Protein AF-A0A9E4BQ63-F1 (afdb_monomer_lite)

Sequence (216 aa):
MSDARIDQSEHLSIEQAAILLRVTTKTVRNYIDREYLKARKWNGAWRIPKGNILEIYRKKYGKTLEPERLEGLRNESLVQLDRDDYDLLQRRVGKLDAVERTLAERTAEVKAMNERQAQLEASSASGWTEARKYKDDVEDMRESLRTAEKAREEAALLAHWLRKELNRLGEELHSLKEKNKVLENSCEVFKEDLAGKNREIGRLKTELSTLQNKCD

pLDDT: mean 80.28, std 14.58, range [33.69, 97.62]

Radius of gyration: 68.05 Å; chains: 1; bounding box: 132×50×179 Å

Secondary structure (DSSP, 8-state):
-------GGGEE-HHHHHHHHTS-HHHHHHHHHTTSS--EEETTEEEEEHHHHHHHHHHHHSSPPPTHHHHGGGS-------HHHHHHHHHHHHHHHHHHHHHHHHHHHHHHHHHHHHHHHHHHHHHHHHHHHHHHHHHHHHHHHHHHHHHHHHHHHHHHHHHHHHHHHHHHHHHHHHHHHHHHHHHHHHHHHHHHHHHHHHHHHHHHHHHHHHH-

Structure (mmCIF, N/CA/C/O backbone):
data_AF-A0A9E4BQ63-F1
#
_entry.id   AF-A0A9E4BQ63-F1
#
loop_
_atom_site.group_PDB
_atom_site.id
_atom_site.type_symbol
_atom_site.label_atom_id
_atom_site.label_alt_id
_atom_site.label_comp_id
_atom_site.label_asym_id
_atom_site.label_entity_id
_atom_site.label_seq_id
_atom_site.pdbx_PDB_ins_code
_atom_site.Cartn_x
_atom_site.Cartn_y
_atom_site.Cartn_z
_atom_site.occupancy
_atom_site.B_iso_or_equiv
_atom_site.auth_seq_id
_atom_site.auth_comp_id
_atom_site.auth_asym_id
_atom_site.auth_atom_id
_atom_site.pdbx_PDB_model_num
ATOM 1 N N . MET A 1 1 ? 73.657 33.760 -78.063 1.00 33.69 1 MET A N 1
ATOM 2 C CA . MET A 1 1 ? 73.151 34.860 -77.217 1.00 33.69 1 MET A CA 1
ATOM 3 C C . MET A 1 1 ? 71.785 34.449 -76.692 1.00 33.69 1 MET A C 1
ATOM 5 O O . MET A 1 1 ? 70.911 34.162 -77.495 1.00 33.69 1 MET A O 1
ATOM 9 N N . SER A 1 2 ? 71.678 34.365 -75.363 1.00 38.28 2 SER A N 1
ATOM 10 C CA . SER A 1 2 ? 70.450 34.267 -74.555 1.00 38.28 2 SER A CA 1
ATOM 11 C C . SER A 1 2 ? 69.563 33.031 -74.744 1.00 38.28 2 SER A C 1
ATOM 13 O O . SER A 1 2 ? 68.466 33.112 -75.293 1.00 38.28 2 SER A O 1
ATOM 15 N N . ASP A 1 3 ? 70.011 31.901 -74.196 1.00 40.50 3 ASP A N 1
ATOM 16 C CA . ASP A 1 3 ? 69.155 30.749 -73.907 1.00 40.50 3 ASP A CA 1
ATOM 17 C C . ASP A 1 3 ? 68.238 31.120 -72.727 1.00 40.50 3 ASP A C 1
ATOM 19 O O . ASP A 1 3 ? 68.591 30.999 -71.551 1.00 40.50 3 ASP A O 1
ATOM 23 N N . ALA A 1 4 ? 67.085 31.712 -73.040 1.00 46.41 4 ALA A N 1
ATOM 24 C CA . ALA A 1 4 ? 66.073 32.022 -72.045 1.00 46.41 4 ALA A CA 1
ATOM 25 C C . ALA A 1 4 ? 65.486 30.696 -71.553 1.00 46.41 4 ALA A C 1
ATOM 27 O O . ALA A 1 4 ? 64.668 30.085 -72.243 1.00 46.41 4 ALA A O 1
ATOM 28 N N . ARG A 1 5 ? 65.909 30.242 -70.366 1.00 45.41 5 ARG A N 1
ATOM 29 C CA . ARG A 1 5 ? 65.185 29.226 -69.593 1.00 45.41 5 ARG A CA 1
ATOM 30 C C . ARG A 1 5 ? 63.755 29.733 -69.413 1.00 45.41 5 ARG A C 1
ATOM 32 O O . ARG A 1 5 ? 63.501 30.584 -68.569 1.00 45.41 5 ARG A O 1
ATOM 39 N N . ILE A 1 6 ? 62.846 29.259 -70.260 1.00 50.81 6 ILE A N 1
ATOM 40 C CA . ILE A 1 6 ? 61.422 29.542 -70.129 1.00 50.81 6 ILE A CA 1
ATOM 41 C C . ILE A 1 6 ? 60.967 28.770 -68.903 1.00 50.81 6 ILE A C 1
ATOM 43 O O . ILE A 1 6 ? 60.963 27.537 -68.913 1.00 50.81 6 ILE A O 1
ATOM 47 N N . ASP A 1 7 ? 60.627 29.502 -67.850 1.00 52.06 7 ASP A N 1
ATOM 48 C CA . ASP A 1 7 ? 60.060 28.909 -66.657 1.00 52.06 7 ASP A CA 1
ATOM 49 C C . ASP A 1 7 ? 58.762 28.187 -67.054 1.00 52.06 7 ASP A C 1
ATOM 51 O O . ASP A 1 7 ? 57.788 28.788 -67.527 1.00 52.06 7 ASP A O 1
ATOM 55 N N . GLN A 1 8 ? 58.770 26.855 -66.941 1.00 53.06 8 GLN A N 1
ATOM 56 C CA . GLN A 1 8 ? 57.617 26.008 -67.264 1.00 53.06 8 GLN A CA 1
ATOM 57 C C . GLN A 1 8 ? 56.408 26.359 -66.381 1.00 53.06 8 GLN A C 1
ATOM 59 O O . GLN A 1 8 ? 55.281 25.981 -66.698 1.00 53.06 8 GLN A O 1
ATOM 64 N N . SER A 1 9 ? 56.628 27.117 -65.302 1.00 55.72 9 SER A N 1
ATOM 65 C CA . SER A 1 9 ? 55.594 27.643 -64.420 1.00 55.72 9 SER A CA 1
ATOM 66 C C . SER A 1 9 ? 54.667 28.684 -65.078 1.00 55.72 9 SER A C 1
ATOM 68 O O . SER A 1 9 ? 53.538 28.863 -64.610 1.00 55.72 9 SER A O 1
ATOM 70 N N . GLU A 1 10 ? 55.083 29.316 -66.184 1.00 69.88 10 GLU A N 1
ATOM 71 C CA . GLU A 1 10 ? 54.384 30.471 -66.769 1.00 69.88 10 GLU A CA 1
ATOM 72 C C . GLU A 1 10 ? 53.577 30.177 -68.046 1.00 69.88 10 GLU A C 1
ATOM 74 O O . GLU A 1 10 ? 52.913 31.075 -68.571 1.00 69.88 10 G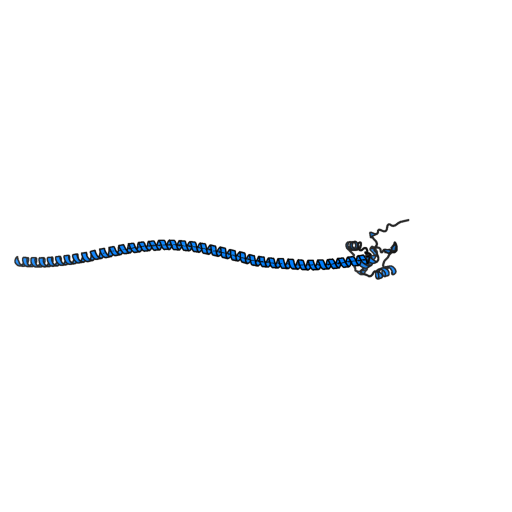LU A O 1
ATOM 79 N N . 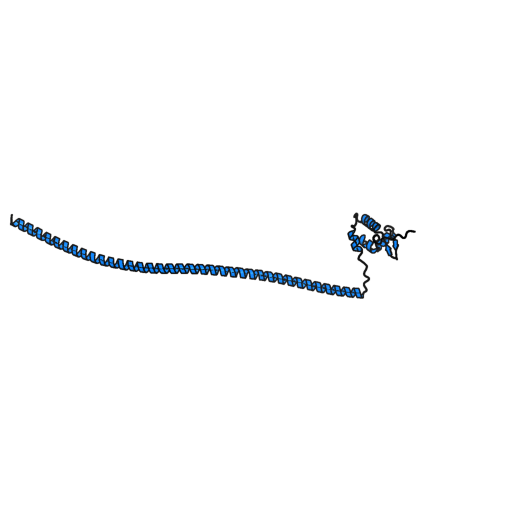HIS A 1 11 ? 53.590 28.944 -68.562 1.00 79.38 11 HIS A N 1
ATOM 80 C CA . HIS A 1 11 ? 52.960 28.600 -69.845 1.00 79.38 11 HIS A CA 1
ATOM 81 C C . HIS A 1 11 ? 51.956 27.446 -69.719 1.00 79.38 11 HIS A C 1
ATOM 83 O O . HIS A 1 11 ? 52.216 26.455 -69.046 1.00 79.38 11 HIS A O 1
ATOM 89 N N . LEU A 1 12 ? 50.822 27.555 -70.416 1.00 80.25 12 LEU A N 1
ATOM 90 C CA . LEU A 1 12 ? 49.724 26.583 -70.408 1.00 80.25 12 LEU A CA 1
ATOM 91 C C . LEU A 1 12 ? 49.527 25.931 -71.784 1.00 80.25 12 LEU A C 1
ATOM 93 O O . LEU A 1 12 ? 49.839 26.521 -72.826 1.00 80.25 12 LEU A O 1
ATOM 97 N N . SER A 1 13 ? 49.002 24.703 -71.791 1.00 85.75 13 SER A N 1
ATOM 98 C CA . SER A 1 13 ? 48.590 24.003 -73.013 1.00 85.75 13 SER A CA 1
ATOM 99 C C . SER A 1 13 ? 47.257 24.542 -73.558 1.00 85.75 13 SER A C 1
ATOM 101 O O . SER A 1 13 ? 46.514 25.241 -72.868 1.00 85.75 13 SER A O 1
ATOM 103 N N . ILE A 1 14 ? 46.924 24.190 -74.807 1.00 81.94 14 ILE A N 1
ATOM 104 C CA . ILE A 1 14 ? 45.618 24.518 -75.412 1.00 81.94 14 ILE A CA 1
ATOM 105 C C . ILE A 1 14 ? 44.458 23.947 -74.585 1.00 81.94 14 ILE A C 1
ATOM 107 O O . ILE A 1 14 ? 43.424 24.596 -74.453 1.00 81.94 14 ILE A O 1
ATOM 111 N N . GLU A 1 15 ? 44.620 22.744 -74.041 1.00 78.31 15 GLU A N 1
ATOM 112 C CA . GLU A 1 15 ? 43.594 22.058 -73.249 1.00 78.31 15 GLU A CA 1
ATOM 113 C C . GLU A 1 15 ? 43.388 22.745 -71.900 1.00 78.31 15 GLU A C 1
ATOM 115 O O . GLU A 1 15 ? 42.260 23.081 -71.546 1.00 78.31 15 GLU A O 1
ATOM 120 N N . GLN A 1 16 ? 44.475 23.086 -71.207 1.00 78.50 16 GLN A N 1
ATOM 121 C CA . GLN A 1 16 ? 44.411 23.841 -69.953 1.00 78.50 16 GLN A CA 1
ATOM 122 C C . GLN A 1 16 ? 43.782 25.228 -70.159 1.00 78.50 16 GLN A C 1
ATOM 124 O O . GLN A 1 16 ? 42.949 25.671 -69.366 1.00 78.50 16 GLN A O 1
ATOM 129 N N . ALA A 1 17 ? 44.122 25.905 -71.260 1.00 81.62 17 ALA A N 1
ATOM 130 C CA . ALA A 1 17 ? 43.520 27.185 -71.626 1.00 81.62 17 ALA A CA 1
ATOM 131 C C . ALA A 1 17 ? 42.017 27.062 -71.933 1.00 81.62 17 ALA A C 1
ATOM 133 O O . ALA A 1 17 ? 41.236 27.937 -71.555 1.00 81.62 17 ALA A O 1
ATOM 134 N N . ALA A 1 18 ? 41.605 25.978 -72.598 1.00 81.31 18 ALA A N 1
ATOM 135 C CA . ALA A 1 18 ? 40.210 25.700 -72.930 1.00 81.31 18 ALA A CA 1
ATOM 136 C C . ALA A 1 18 ? 39.362 25.530 -71.661 1.00 81.31 18 ALA A C 1
ATOM 138 O O . ALA A 1 18 ? 38.300 26.149 -71.542 1.00 81.31 18 ALA A O 1
ATOM 139 N N . ILE A 1 19 ? 39.884 24.785 -70.682 1.00 77.31 19 ILE A N 1
ATOM 140 C CA . ILE A 1 19 ? 39.238 24.583 -69.382 1.00 77.31 19 ILE A CA 1
ATOM 141 C C . ILE A 1 19 ? 39.092 25.916 -68.636 1.00 77.31 19 ILE A C 1
ATOM 143 O O . ILE A 1 19 ? 37.987 26.270 -68.219 1.00 77.31 19 ILE A O 1
ATOM 147 N N . LEU A 1 20 ? 40.168 26.706 -68.536 1.00 78.12 20 LEU A N 1
ATOM 148 C CA . LEU A 1 20 ? 40.145 27.993 -67.828 1.00 78.12 20 LEU A CA 1
ATOM 149 C C . LEU A 1 20 ? 39.177 29.000 -68.454 1.00 78.12 20 LEU A C 1
ATOM 151 O O . LEU A 1 20 ? 38.429 29.673 -67.749 1.00 78.12 20 LEU A O 1
ATOM 155 N N . LEU A 1 21 ? 39.157 29.102 -69.783 1.00 78.44 21 LEU A N 1
ATOM 156 C CA . LEU A 1 21 ? 38.286 30.040 -70.496 1.00 78.44 21 LEU A CA 1
ATOM 157 C C . LEU A 1 21 ? 36.842 29.527 -70.648 1.00 78.44 21 LEU A C 1
ATOM 159 O O . LEU A 1 21 ? 35.975 30.297 -71.092 1.00 78.44 21 LEU A O 1
ATOM 163 N N . ARG A 1 22 ? 36.580 28.268 -70.261 1.00 77.31 22 ARG A N 1
ATOM 164 C CA . ARG A 1 22 ? 35.329 27.521 -70.481 1.00 77.31 22 ARG A CA 1
ATOM 165 C C . ARG A 1 22 ? 34.904 27.538 -71.949 1.00 77.31 22 ARG A C 1
ATOM 167 O O . ARG A 1 22 ? 33.784 27.911 -72.292 1.00 77.31 22 ARG A O 1
ATOM 174 N N . VAL A 1 23 ? 35.841 27.203 -72.827 1.00 80.25 23 VAL A N 1
ATOM 175 C CA . VAL A 1 23 ? 35.628 27.112 -74.278 1.00 80.25 23 VAL A CA 1
ATOM 176 C C . VAL A 1 23 ? 36.212 25.808 -74.805 1.00 80.25 23 VAL A C 1
ATOM 178 O O . VAL A 1 23 ? 36.935 25.112 -74.105 1.00 80.25 23 VAL A O 1
ATOM 181 N N . THR A 1 24 ? 35.921 25.466 -76.057 1.00 83.69 24 THR A N 1
ATOM 182 C CA . THR A 1 24 ? 36.497 24.264 -76.675 1.00 83.69 24 THR A CA 1
ATOM 183 C C . THR A 1 24 ? 37.957 24.488 -77.087 1.00 83.69 24 THR A C 1
ATOM 185 O O . THR A 1 24 ? 38.364 25.611 -77.392 1.00 83.69 24 THR A O 1
ATOM 188 N N . THR A 1 25 ? 38.745 23.416 -77.195 1.00 83.50 25 THR A N 1
ATOM 189 C CA . THR A 1 25 ? 40.124 23.472 -77.726 1.00 83.50 25 THR A CA 1
ATOM 190 C C . THR A 1 25 ? 40.179 24.030 -79.152 1.00 83.50 25 THR A C 1
ATOM 192 O O . THR A 1 25 ? 41.125 24.731 -79.509 1.00 83.50 25 THR A O 1
ATOM 195 N N . LYS A 1 26 ? 39.132 23.796 -79.959 1.00 87.31 26 LYS A N 1
ATOM 196 C CA . LYS A 1 26 ? 38.955 24.409 -81.286 1.00 87.31 26 LYS A CA 1
ATOM 197 C C . LYS A 1 26 ? 38.838 25.931 -81.192 1.00 87.31 26 LYS A C 1
ATOM 199 O O . LYS A 1 26 ? 39.453 26.638 -81.984 1.00 87.31 26 LYS A O 1
ATOM 204 N N . THR A 1 27 ? 38.091 26.438 -80.214 1.00 85.38 27 THR A N 1
ATOM 205 C CA . THR A 1 27 ? 37.969 27.879 -79.957 1.00 85.38 27 THR A CA 1
ATOM 206 C C . THR A 1 27 ? 39.307 28.484 -79.538 1.00 85.38 27 THR A C 1
ATOM 208 O O . THR A 1 27 ? 39.667 29.541 -80.040 1.00 85.38 27 THR A O 1
ATOM 211 N N . VAL A 1 28 ? 40.076 27.797 -78.687 1.00 85.31 28 VAL A N 1
ATOM 212 C CA . VAL A 1 28 ? 41.418 28.256 -78.288 1.00 85.31 28 VAL A CA 1
ATOM 213 C C . VAL A 1 28 ? 42.371 28.305 -79.483 1.00 85.31 28 VAL A C 1
ATOM 215 O O . VAL A 1 28 ? 43.074 29.296 -79.642 1.00 85.31 28 VAL A O 1
ATOM 218 N N . ARG A 1 29 ? 42.368 27.290 -80.360 1.00 86.94 29 ARG A N 1
ATOM 219 C CA . ARG A 1 29 ? 43.157 27.320 -81.608 1.00 86.94 29 ARG A CA 1
ATOM 220 C C . ARG A 1 29 ? 42.764 28.498 -82.496 1.00 86.94 29 ARG A C 1
ATOM 222 O O . ARG A 1 29 ? 43.631 29.251 -82.901 1.00 86.94 29 ARG A O 1
ATOM 229 N N . ASN A 1 30 ? 41.466 28.738 -82.668 1.00 88.62 30 ASN A N 1
ATOM 230 C CA . ASN A 1 30 ? 40.970 29.890 -83.422 1.00 88.62 30 ASN A CA 1
ATOM 231 C C . ASN A 1 30 ? 41.394 31.236 -82.791 1.00 88.62 30 ASN A C 1
ATOM 233 O O . ASN A 1 30 ? 41.634 32.201 -83.504 1.00 88.62 30 ASN A O 1
ATOM 237 N N . TYR A 1 31 ? 41.515 31.325 -81.462 1.00 89.56 31 TYR A N 1
ATOM 238 C CA . TYR A 1 31 ? 42.068 32.518 -80.806 1.00 89.56 31 TYR A CA 1
ATOM 239 C C . TYR A 1 31 ? 43.563 32.703 -81.061 1.00 89.56 31 TYR A C 1
ATOM 241 O O . TYR A 1 31 ? 44.010 33.843 -81.125 1.00 89.56 31 TYR A O 1
ATOM 249 N N . ILE A 1 32 ? 44.323 31.619 -81.221 1.00 87.12 32 ILE A N 1
ATOM 250 C CA . ILE A 1 32 ? 45.730 31.686 -81.632 1.00 87.12 32 ILE A CA 1
ATOM 251 C C . ILE A 1 32 ? 45.822 32.117 -83.100 1.00 87.12 32 ILE A C 1
ATOM 253 O O . ILE A 1 32 ? 46.548 33.055 -83.409 1.00 87.12 32 ILE A O 1
ATOM 257 N N . ASP A 1 33 ? 45.035 31.494 -83.981 1.00 86.81 33 ASP A N 1
ATOM 258 C CA . ASP A 1 33 ? 45.041 31.765 -85.426 1.00 86.81 33 ASP A CA 1
ATOM 259 C C . ASP A 1 33 ? 44.609 33.204 -85.754 1.00 86.81 33 ASP A C 1
ATOM 261 O O . ASP A 1 33 ? 45.078 33.793 -86.722 1.00 86.81 33 ASP A O 1
ATOM 265 N N . ARG A 1 34 ? 43.721 33.785 -84.936 1.00 84.62 34 ARG A N 1
ATOM 266 C CA . ARG A 1 34 ? 43.274 35.187 -85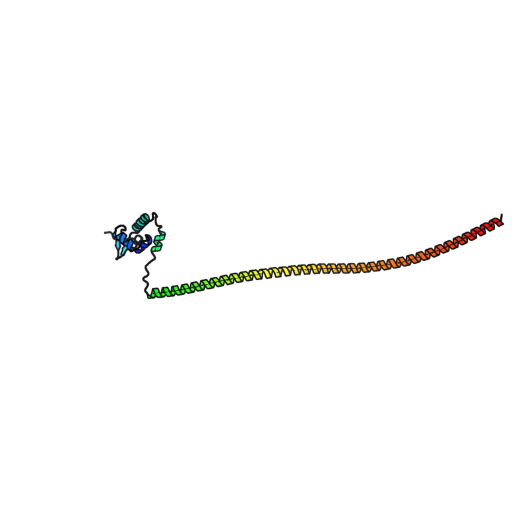.038 1.00 84.62 34 ARG A CA 1
ATOM 267 C C . ARG A 1 34 ? 44.110 36.166 -84.208 1.00 84.62 34 ARG A C 1
ATOM 269 O O . ARG A 1 34 ? 43.681 37.296 -84.003 1.00 84.62 34 ARG A O 1
ATOM 276 N N . GLU A 1 35 ? 45.244 35.719 -83.674 1.00 83.62 35 GLU A N 1
ATOM 277 C CA . GLU A 1 35 ? 46.191 36.511 -82.874 1.00 83.62 35 GLU A CA 1
ATOM 278 C C . GLU A 1 35 ? 45.632 37.123 -81.573 1.00 83.62 35 GLU A C 1
ATOM 280 O O . GLU A 1 35 ? 46.291 37.936 -80.923 1.00 83.62 35 GLU A O 1
ATOM 285 N N . TYR A 1 36 ? 44.452 36.690 -81.116 1.00 82.12 36 TYR A N 1
ATOM 286 C CA . TYR A 1 36 ? 43.923 37.070 -79.802 1.00 82.12 36 TYR A CA 1
ATOM 287 C C . TYR A 1 36 ? 44.728 36.443 -78.659 1.00 82.12 36 TYR A C 1
ATOM 289 O O . TYR A 1 36 ? 44.866 37.054 -77.602 1.00 82.12 36 TYR A O 1
ATOM 297 N N . LEU A 1 37 ? 45.275 35.240 -78.865 1.00 84.56 37 LEU A N 1
ATOM 298 C CA . LEU A 1 37 ? 46.201 34.577 -77.949 1.00 84.56 37 LEU A CA 1
ATOM 299 C C . LEU A 1 37 ? 47.578 34.453 -78.596 1.00 84.56 37 LEU A C 1
ATOM 301 O O . LEU A 1 37 ? 47.756 33.759 -79.593 1.00 84.56 37 LEU A O 1
ATOM 305 N N . LYS A 1 38 ? 48.585 35.055 -77.965 1.00 85.06 38 LYS A N 1
ATOM 306 C CA . LYS A 1 38 ? 49.988 34.855 -78.339 1.00 85.06 38 LYS A CA 1
ATOM 307 C C . LYS A 1 38 ? 50.409 33.480 -77.846 1.00 85.06 38 LYS A C 1
ATOM 309 O O . LYS A 1 38 ? 50.409 33.239 -76.642 1.00 85.06 38 LYS A O 1
ATOM 314 N N . ALA A 1 39 ? 50.774 32.594 -78.761 1.00 85.50 39 ALA A N 1
ATOM 315 C CA . ALA A 1 39 ? 51.250 31.258 -78.441 1.00 85.50 39 ALA A CA 1
ATOM 316 C C . ALA A 1 39 ? 52.560 30.979 -79.175 1.00 85.50 39 ALA A C 1
ATOM 318 O O . ALA A 1 39 ? 52.782 31.461 -80.285 1.00 85.50 39 ALA A O 1
ATOM 319 N N . ARG A 1 40 ? 53.427 30.172 -78.565 1.00 83.94 40 ARG A N 1
ATOM 320 C CA . ARG A 1 40 ? 54.666 29.691 -79.183 1.00 83.94 40 ARG A CA 1
ATOM 321 C C . ARG A 1 40 ? 54.614 28.177 -79.304 1.00 83.94 40 ARG A C 1
ATOM 323 O O . ARG A 1 40 ? 54.123 27.493 -78.407 1.00 83.94 40 ARG A O 1
ATOM 330 N N . LYS A 1 41 ? 55.122 27.642 -80.412 1.00 81.75 41 LYS A N 1
ATOM 331 C CA . LYS A 1 41 ? 55.241 26.195 -80.604 1.00 81.75 41 LYS A CA 1
ATOM 332 C C . LYS A 1 41 ? 56.572 25.719 -80.017 1.00 81.75 41 LYS A C 1
ATOM 334 O O . LYS A 1 41 ? 57.623 26.226 -80.399 1.00 81.75 41 LYS A O 1
ATOM 339 N N . TRP A 1 42 ? 56.523 24.764 -79.092 1.00 74.62 42 TRP A N 1
ATOM 340 C CA . TRP A 1 42 ? 57.696 24.140 -78.476 1.00 74.62 42 TRP A CA 1
ATOM 341 C C . TRP A 1 42 ? 57.491 22.624 -78.428 1.00 74.62 42 TRP A C 1
ATOM 343 O O . TRP A 1 42 ? 56.450 22.155 -77.971 1.00 74.62 42 TRP A O 1
ATOM 353 N N . ASN A 1 43 ? 58.455 21.858 -78.953 1.00 67.69 43 ASN A N 1
ATOM 354 C CA . ASN A 1 43 ? 58.400 20.393 -79.054 1.00 67.69 43 ASN A CA 1
ATOM 355 C C . ASN A 1 43 ? 57.092 19.894 -79.696 1.00 67.69 43 ASN A C 1
ATOM 357 O O . ASN A 1 43 ? 56.427 18.998 -79.188 1.00 67.69 43 ASN A O 1
ATOM 361 N N . GLY A 1 44 ? 56.671 20.539 -80.790 1.00 72.00 44 GLY A N 1
ATOM 362 C CA . GLY A 1 44 ? 55.453 20.180 -81.525 1.00 72.00 44 GLY A CA 1
ATOM 363 C C . GLY A 1 44 ? 54.137 20.647 -80.888 1.00 72.00 44 GLY A C 1
ATOM 364 O O . GLY A 1 44 ? 53.119 20.665 -81.579 1.00 72.00 44 GLY A O 1
ATOM 365 N N . ALA A 1 45 ? 54.148 21.111 -79.637 1.00 75.56 45 ALA A N 1
ATOM 366 C CA . ALA A 1 45 ? 52.955 21.524 -78.908 1.00 75.56 45 ALA A CA 1
ATOM 367 C C . ALA A 1 45 ? 52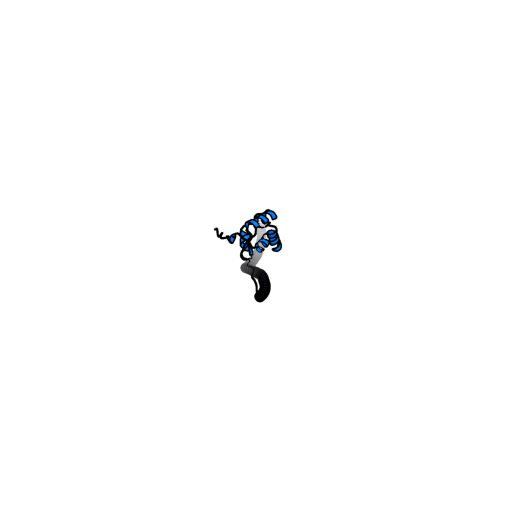.874 23.048 -78.727 1.00 75.56 45 ALA A C 1
ATOM 369 O O . ALA A 1 45 ? 53.881 23.741 -78.574 1.00 75.56 45 ALA A O 1
ATOM 370 N N . TRP A 1 46 ? 51.655 23.585 -78.727 1.00 81.00 46 TRP A N 1
ATOM 371 C CA . TRP A 1 46 ? 51.421 25.000 -78.443 1.00 81.00 46 TRP A CA 1
ATOM 372 C C . TRP A 1 46 ? 51.564 25.284 -76.945 1.00 81.00 46 TRP A C 1
ATOM 374 O O . TRP A 1 46 ? 51.085 24.520 -76.098 1.00 81.00 46 TRP A O 1
ATOM 384 N N . ARG A 1 47 ? 52.234 26.391 -76.629 1.00 84.44 47 ARG A N 1
ATOM 385 C CA . ARG A 1 47 ? 52.420 26.922 -75.279 1.00 84.44 47 ARG A CA 1
ATOM 386 C C . ARG A 1 47 ? 51.966 28.371 -75.259 1.00 84.44 47 ARG A C 1
ATOM 388 O O . ARG A 1 47 ? 52.448 29.189 -76.041 1.00 84.44 47 ARG A O 1
ATOM 395 N N . ILE A 1 48 ? 51.015 28.662 -74.384 1.00 85.75 48 ILE A N 1
ATOM 396 C CA . ILE A 1 48 ? 50.359 29.962 -74.281 1.00 85.75 48 ILE A CA 1
ATOM 397 C C . ILE A 1 48 ? 50.768 30.577 -72.939 1.00 85.75 48 ILE A C 1
ATOM 399 O O . ILE A 1 48 ? 50.559 29.929 -71.911 1.00 85.75 48 ILE A O 1
ATOM 403 N N . PRO A 1 49 ? 51.343 31.791 -72.901 1.00 84.69 49 PRO A N 1
ATOM 404 C CA . PRO A 1 49 ? 51.687 32.446 -71.649 1.00 84.69 49 PRO A CA 1
ATOM 405 C C . PRO A 1 49 ? 50.444 32.643 -70.778 1.00 84.69 49 PRO A C 1
ATOM 407 O O . PRO A 1 49 ? 49.409 33.137 -71.239 1.00 84.69 49 PRO A O 1
ATOM 410 N N . LYS A 1 50 ? 50.558 32.291 -69.500 1.00 78.81 50 LYS A N 1
ATOM 411 C CA . LYS A 1 50 ? 49.476 32.343 -68.511 1.00 78.81 50 LYS A CA 1
ATOM 412 C C . LYS A 1 50 ? 48.883 33.747 -68.381 1.00 78.81 50 LYS A C 1
ATOM 414 O O . LYS A 1 50 ? 47.664 33.885 -68.328 1.00 78.81 50 LYS A O 1
ATOM 419 N N . GLY A 1 51 ? 49.723 34.784 -68.430 1.00 76.38 51 GLY A N 1
ATOM 420 C CA . GLY A 1 51 ? 49.282 36.184 -68.402 1.00 76.38 51 GLY A CA 1
ATOM 421 C C . GLY A 1 51 ? 48.305 36.538 -69.528 1.00 76.38 51 GLY A C 1
ATOM 422 O O . GLY A 1 51 ? 47.337 37.254 -69.295 1.00 76.38 51 GLY A O 1
ATOM 423 N N . ASN A 1 52 ? 48.483 35.955 -70.716 1.00 80.94 52 ASN A N 1
ATOM 424 C CA . ASN A 1 52 ? 47.617 36.218 -71.865 1.00 80.94 52 ASN A CA 1
ATOM 425 C C . ASN A 1 52 ? 46.228 35.573 -71.697 1.00 80.94 52 ASN A C 1
ATOM 427 O O . ASN A 1 52 ? 45.194 36.186 -71.951 1.00 80.94 52 ASN A O 1
ATOM 431 N N . ILE A 1 53 ? 46.188 34.346 -71.169 1.00 79.31 53 ILE A N 1
ATOM 432 C CA . ILE A 1 53 ? 44.928 33.648 -70.871 1.00 79.31 53 ILE A CA 1
ATOM 433 C C . ILE A 1 53 ? 44.152 34.375 -69.767 1.00 79.31 53 ILE A C 1
ATOM 435 O O . ILE A 1 53 ? 42.936 34.539 -69.873 1.00 79.31 53 ILE A O 1
ATOM 439 N N . LEU A 1 54 ? 44.848 34.846 -68.730 1.00 78.81 54 LEU A N 1
ATOM 440 C CA . LEU A 1 54 ? 44.239 35.613 -67.643 1.00 78.81 54 LEU A CA 1
ATOM 441 C C . LEU A 1 54 ? 43.705 36.968 -68.119 1.00 78.81 54 LEU A C 1
ATOM 443 O O . LEU A 1 54 ? 42.644 37.391 -67.663 1.00 78.81 54 LEU A O 1
ATOM 447 N N . GLU A 1 55 ? 44.379 37.623 -69.066 1.00 79.44 55 GLU A N 1
ATOM 448 C CA . GLU A 1 55 ? 43.903 38.876 -69.658 1.00 79.44 55 GLU A CA 1
ATOM 449 C C . GLU A 1 55 ? 42.586 38.679 -70.423 1.00 79.44 55 GLU A C 1
ATOM 451 O O . GLU A 1 55 ? 41.632 39.437 -70.221 1.00 79.44 55 GLU A O 1
ATOM 456 N N . ILE A 1 56 ? 42.486 37.624 -71.242 1.00 80.75 56 ILE A N 1
ATOM 457 C CA . ILE A 1 56 ? 41.233 37.279 -71.932 1.00 80.75 56 ILE A CA 1
ATOM 458 C C . ILE A 1 56 ? 40.144 36.903 -70.929 1.00 80.75 56 ILE A C 1
ATOM 460 O O . ILE A 1 56 ? 39.004 37.347 -71.070 1.00 80.75 56 ILE A O 1
ATOM 464 N N . TYR A 1 57 ? 40.474 36.120 -69.902 1.00 77.44 57 TYR A N 1
ATOM 465 C CA . TYR A 1 57 ? 39.513 35.755 -68.866 1.00 77.44 57 TYR A CA 1
ATOM 466 C C . TYR A 1 57 ? 38.964 36.995 -68.148 1.00 77.44 57 TYR A C 1
ATOM 468 O O . TYR A 1 57 ? 37.749 37.131 -67.992 1.00 77.44 57 TYR A O 1
ATOM 476 N N . ARG A 1 58 ? 39.838 37.943 -67.784 1.00 78.50 58 ARG A N 1
ATOM 477 C CA . ARG A 1 58 ? 39.450 39.213 -67.160 1.00 78.50 58 ARG A CA 1
ATOM 478 C C . ARG A 1 58 ? 38.558 40.041 -68.081 1.00 78.50 58 ARG A C 1
ATOM 480 O O . ARG A 1 58 ? 37.531 40.532 -67.627 1.00 78.50 58 ARG A O 1
ATOM 487 N N . LYS A 1 59 ? 38.906 40.165 -69.366 1.00 78.00 59 LYS A N 1
ATOM 488 C CA . LYS A 1 59 ? 38.086 40.878 -70.363 1.00 78.00 59 LYS A CA 1
ATOM 489 C C . LYS A 1 59 ? 36.712 40.229 -70.558 1.00 78.00 59 LYS A C 1
ATOM 491 O O . LYS A 1 59 ? 35.729 40.940 -70.727 1.00 78.00 59 LYS A O 1
ATOM 496 N N . LYS A 1 60 ? 36.633 38.896 -70.511 1.00 74.31 60 LYS A N 1
ATOM 497 C CA . LYS A 1 60 ? 35.394 38.139 -70.747 1.00 74.31 60 LYS A CA 1
ATOM 498 C C . LYS A 1 60 ? 34.464 38.092 -69.533 1.00 74.31 60 LYS A C 1
ATOM 500 O O . LYS A 1 60 ? 33.252 38.130 -69.706 1.00 74.31 60 LYS A O 1
ATOM 505 N N . TYR A 1 61 ? 35.011 37.982 -68.323 1.00 72.12 61 TYR A N 1
ATOM 506 C CA . TYR A 1 61 ? 34.223 37.730 -67.109 1.00 72.12 61 TYR A CA 1
ATOM 507 C C . TYR A 1 61 ? 34.313 38.843 -66.055 1.00 72.12 61 TYR A C 1
ATOM 509 O O . TYR A 1 61 ? 33.669 38.737 -65.014 1.00 72.12 61 TYR A O 1
ATOM 517 N N . GLY A 1 62 ? 35.111 39.892 -66.287 1.00 67.62 62 GLY A N 1
ATOM 518 C CA . GLY A 1 62 ? 35.241 41.051 -65.394 1.00 67.62 62 GLY A CA 1
ATOM 519 C C . GLY A 1 62 ? 35.887 40.755 -64.035 1.00 67.62 62 GLY A C 1
ATOM 520 O O . GLY A 1 62 ? 35.842 41.600 -63.147 1.00 67.62 62 GLY A O 1
ATOM 521 N N . LYS A 1 63 ? 36.469 39.564 -63.847 1.00 71.00 63 LYS A N 1
ATOM 522 C CA . LYS A 1 63 ? 37.006 39.077 -62.566 1.00 71.00 63 LYS A CA 1
ATOM 523 C C . LYS A 1 63 ? 38.456 38.623 -62.705 1.00 71.00 63 LYS A C 1
ATOM 525 O O . LYS A 1 63 ? 38.835 38.066 -63.737 1.00 71.00 63 LYS A O 1
ATOM 530 N N . THR A 1 64 ? 39.243 38.826 -61.650 1.00 68.38 64 THR A N 1
ATOM 531 C CA . THR A 1 64 ? 40.586 38.246 -61.505 1.00 68.38 64 THR A CA 1
ATOM 532 C C . THR A 1 64 ? 40.455 36.802 -61.012 1.00 68.38 64 THR A C 1
ATOM 534 O O . THR A 1 64 ? 39.572 36.497 -60.214 1.00 68.38 64 THR A O 1
ATOM 537 N N . LEU A 1 65 ? 41.269 35.894 -61.549 1.00 62.88 65 LEU A N 1
ATOM 538 C CA . LEU A 1 65 ? 41.231 34.463 -61.236 1.00 62.88 65 LEU A CA 1
ATOM 539 C C . LEU A 1 65 ? 42.251 34.176 -60.123 1.00 62.88 65 LEU A C 1
ATOM 541 O O . LEU A 1 65 ? 43.431 34.465 -60.312 1.00 62.88 65 LEU A O 1
ATOM 545 N N . GLU A 1 66 ? 41.795 33.641 -58.986 1.00 58.72 66 GLU A N 1
ATOM 546 C CA . GLU A 1 66 ? 42.658 33.354 -57.829 1.00 58.72 66 GLU A CA 1
ATOM 547 C C . GLU A 1 66 ? 43.731 32.289 -58.155 1.00 58.72 66 GLU A C 1
ATOM 549 O O . GLU A 1 66 ? 43.414 31.299 -58.833 1.00 58.72 66 GLU A O 1
ATOM 554 N N . PRO A 1 67 ? 44.986 32.445 -57.678 1.00 56.59 67 PRO A N 1
ATOM 555 C CA . PRO A 1 67 ? 46.110 31.559 -58.006 1.00 56.59 67 PRO A CA 1
ATOM 556 C C . PRO A 1 67 ? 45.883 30.078 -57.660 1.00 56.59 67 PRO A C 1
ATOM 558 O O . PRO A 1 67 ? 46.347 29.205 -58.390 1.00 56.59 67 PRO A O 1
ATOM 561 N N . GLU A 1 68 ? 45.121 29.785 -56.607 1.00 55.12 68 GLU A N 1
ATOM 562 C CA . GLU A 1 68 ? 44.893 28.428 -56.079 1.00 55.12 68 GLU A CA 1
ATOM 563 C C . GLU A 1 68 ? 44.121 27.521 -57.053 1.00 55.12 68 GLU A C 1
ATOM 565 O O . GLU A 1 68 ? 44.364 26.318 -57.138 1.00 55.12 68 GLU A O 1
ATOM 570 N N . ARG A 1 69 ? 43.238 28.090 -57.888 1.00 55.88 69 ARG A N 1
ATOM 571 C CA . ARG A 1 69 ? 42.518 27.321 -58.924 1.00 55.88 69 ARG A CA 1
ATOM 572 C C . ARG A 1 69 ? 43.397 26.923 -60.111 1.00 55.88 69 ARG A C 1
ATOM 574 O O . ARG A 1 69 ? 42.994 26.074 -60.902 1.00 55.88 69 ARG A O 1
ATOM 581 N N . LEU A 1 70 ? 44.578 27.526 -60.255 1.00 54.91 70 LEU A N 1
ATOM 582 C CA . LEU A 1 70 ? 45.528 27.207 -61.323 1.00 54.91 70 LEU A CA 1
ATOM 583 C C . LEU A 1 70 ? 46.447 26.035 -60.962 1.00 54.91 70 LEU A C 1
ATOM 585 O O . LEU A 1 70 ? 46.933 25.364 -61.870 1.00 54.91 70 LEU A O 1
ATOM 589 N N . GLU A 1 71 ? 46.672 25.769 -59.674 1.00 51.06 71 GLU A N 1
ATOM 590 C CA . GLU A 1 71 ? 47.482 24.628 -59.228 1.00 51.06 71 GLU A CA 1
ATOM 591 C C . GLU A 1 71 ? 46.740 23.294 -59.368 1.00 51.06 71 GLU A C 1
ATOM 593 O O . GLU A 1 71 ? 47.350 22.304 -59.766 1.00 51.06 71 GLU A O 1
ATOM 598 N N . GLY A 1 72 ? 45.413 23.278 -59.188 1.00 49.25 72 GLY A N 1
ATOM 599 C CA . GLY A 1 72 ? 44.587 22.077 -59.386 1.00 49.25 72 GLY A CA 1
ATOM 600 C C . GLY A 1 72 ? 44.583 21.521 -60.821 1.00 49.25 72 GLY A C 1
ATOM 601 O O . GLY A 1 72 ? 44.309 20.345 -61.020 1.00 49.25 72 GLY A O 1
ATOM 602 N N . LEU A 1 73 ? 44.952 22.333 -61.819 1.00 50.50 73 LEU A N 1
ATOM 603 C CA . LEU A 1 73 ? 45.027 21.942 -63.238 1.00 50.50 73 LEU A CA 1
ATOM 604 C C . LEU A 1 73 ? 46.395 21.376 -63.660 1.00 50.50 73 LEU A C 1
ATOM 606 O O . LEU A 1 73 ? 46.569 20.994 -64.820 1.00 50.50 73 LEU A O 1
ATOM 610 N N . ARG A 1 74 ? 47.386 21.333 -62.754 1.00 49.44 74 ARG A N 1
ATOM 611 C CA . ARG A 1 74 ? 48.705 20.736 -63.040 1.00 49.44 74 ARG A CA 1
ATOM 612 C C . ARG A 1 74 ? 48.687 19.205 -63.076 1.00 49.44 74 ARG A C 1
ATOM 614 O O . ARG A 1 74 ? 49.578 18.637 -63.697 1.00 49.44 74 ARG A O 1
ATOM 621 N N . ASN A 1 75 ? 47.692 18.558 -62.465 1.00 47.12 75 ASN A N 1
ATOM 622 C CA . ASN A 1 75 ? 47.708 17.109 -62.227 1.00 47.12 75 ASN A CA 1
ATOM 623 C C . ASN A 1 75 ? 46.824 16.274 -63.166 1.00 47.12 75 ASN A C 1
ATOM 625 O O . ASN A 1 75 ? 46.825 15.052 -63.061 1.00 47.12 75 ASN A O 1
ATOM 629 N N . GLU A 1 76 ? 46.115 16.880 -64.119 1.00 48.25 76 GLU A N 1
ATOM 630 C CA . GLU A 1 76 ? 45.412 16.124 -65.163 1.00 48.25 76 GLU A CA 1
ATOM 631 C C . GLU A 1 76 ? 46.354 15.836 -66.340 1.00 48.25 76 GLU A C 1
ATOM 633 O O . GLU A 1 76 ? 46.224 16.362 -67.445 1.00 48.25 76 GLU A O 1
ATOM 638 N N . SER A 1 77 ? 47.350 14.985 -66.099 1.00 46.53 77 SER A N 1
ATOM 639 C CA . SER A 1 77 ? 47.976 14.225 -67.176 1.00 46.53 77 SER A CA 1
ATOM 640 C C . SER A 1 77 ? 46.913 13.308 -67.781 1.00 46.53 77 SER A C 1
ATOM 642 O O . SER A 1 77 ? 46.404 12.427 -67.088 1.00 46.53 77 SER A O 1
ATOM 644 N N . LEU A 1 78 ? 46.579 13.517 -69.057 1.00 48.78 78 LEU A N 1
ATOM 645 C CA . LEU A 1 78 ? 45.768 12.606 -69.866 1.00 48.78 78 LEU A CA 1
ATOM 646 C C . LEU A 1 78 ? 46.337 11.187 -69.741 1.00 48.78 78 LEU A C 1
ATOM 648 O O . LEU A 1 78 ? 47.358 10.867 -70.350 1.00 48.78 78 LEU A O 1
ATOM 652 N N . VAL A 1 79 ? 45.691 10.349 -68.929 1.00 50.53 79 VAL A N 1
ATOM 653 C CA . VAL A 1 79 ? 46.018 8.928 -68.829 1.00 50.53 79 VAL A CA 1
ATOM 654 C C . VAL A 1 79 ? 45.628 8.305 -70.166 1.00 50.53 79 VAL A C 1
ATOM 656 O O . VAL A 1 79 ? 44.445 8.180 -70.481 1.00 50.53 79 VAL A O 1
ATOM 659 N N . GLN A 1 80 ? 46.619 7.964 -70.988 1.00 49.03 80 GLN A N 1
ATOM 660 C CA . GLN A 1 80 ? 46.405 7.070 -72.120 1.00 49.03 80 GLN A CA 1
ATOM 661 C C . GLN A 1 80 ? 46.136 5.679 -71.541 1.00 49.03 80 GLN A C 1
ATOM 663 O O . GLN A 1 80 ? 47.067 4.931 -71.267 1.00 49.03 80 GLN A O 1
ATOM 668 N N . LEU A 1 81 ? 44.864 5.385 -71.271 1.00 52.47 81 LEU A N 1
ATOM 669 C CA . LEU A 1 81 ? 44.420 4.051 -70.891 1.00 52.47 81 LEU A CA 1
ATOM 670 C C . LEU A 1 81 ? 44.344 3.190 -72.149 1.00 52.47 81 LEU A C 1
ATOM 672 O O . LEU A 1 81 ? 43.642 3.518 -73.108 1.00 52.47 81 LEU A O 1
ATOM 676 N N . ASP A 1 82 ? 45.077 2.088 -72.115 1.00 57.22 82 ASP A N 1
ATOM 677 C CA . ASP A 1 82 ? 44.827 0.908 -72.928 1.00 57.22 82 ASP A CA 1
ATOM 678 C C . ASP A 1 82 ? 43.350 0.476 -72.768 1.00 57.22 82 ASP A C 1
ATOM 680 O O . ASP A 1 82 ? 42.733 0.668 -71.715 1.00 57.22 82 ASP A O 1
ATOM 684 N N . ARG A 1 83 ? 42.760 -0.094 -73.823 1.00 62.56 83 ARG A N 1
ATOM 685 C CA . ARG A 1 83 ? 41.410 -0.671 -73.791 1.00 62.56 83 ARG A CA 1
ATOM 686 C C . ARG A 1 83 ? 41.271 -1.734 -72.695 1.00 62.56 83 ARG A C 1
ATOM 688 O O . ARG A 1 83 ? 40.238 -1.771 -72.030 1.00 62.56 83 ARG A O 1
ATOM 695 N N . ASP A 1 84 ? 42.307 -2.532 -72.466 1.00 68.62 84 ASP A N 1
ATOM 696 C CA . ASP A 1 84 ? 42.324 -3.573 -71.439 1.00 68.62 84 ASP A CA 1
ATOM 697 C C . ASP A 1 84 ? 42.358 -2.965 -70.023 1.00 68.62 84 ASP A C 1
ATOM 699 O O . ASP A 1 84 ? 41.659 -3.439 -69.120 1.00 68.62 84 ASP A O 1
ATOM 703 N N . ASP A 1 85 ? 43.078 -1.853 -69.834 1.00 67.44 85 ASP A N 1
ATOM 704 C CA . ASP A 1 85 ? 43.097 -1.109 -68.569 1.00 67.44 85 ASP A CA 1
ATOM 705 C C . ASP A 1 85 ? 41.762 -0.394 -68.301 1.00 67.44 85 ASP A C 1
ATOM 707 O O . ASP A 1 85 ? 41.293 -0.342 -67.157 1.00 67.44 85 ASP A O 1
ATOM 711 N N . TYR A 1 86 ? 41.114 0.124 -69.349 1.00 72.44 86 TYR A N 1
ATOM 712 C CA . TYR A 1 86 ? 39.775 0.707 -69.260 1.00 72.44 86 TYR A CA 1
ATOM 713 C C . TYR A 1 86 ? 38.731 -0.342 -68.853 1.00 72.44 86 TYR A C 1
ATOM 715 O O . TYR A 1 86 ? 37.965 -0.116 -67.912 1.00 72.44 86 TYR A O 1
ATOM 723 N N . ASP A 1 87 ? 38.749 -1.520 -69.481 1.00 71.56 87 ASP A N 1
ATOM 724 C CA . ASP A 1 87 ? 37.840 -2.623 -69.156 1.00 71.56 87 ASP A CA 1
ATOM 725 C C . ASP A 1 87 ? 38.074 -3.145 -67.724 1.00 71.56 87 ASP A C 1
ATOM 727 O O . ASP A 1 87 ? 37.122 -3.471 -67.000 1.00 71.56 87 ASP A O 1
ATOM 731 N N . LEU A 1 88 ? 39.331 -3.183 -67.266 1.00 74.69 88 LEU A N 1
ATOM 732 C CA . LEU A 1 88 ? 39.676 -3.543 -65.890 1.00 74.69 88 LEU A CA 1
ATOM 733 C C . LEU A 1 88 ? 39.140 -2.516 -64.883 1.00 74.69 88 LEU A C 1
ATOM 735 O O . LEU A 1 88 ? 38.559 -2.904 -63.862 1.00 74.69 88 LEU A O 1
ATOM 739 N N . LEU A 1 89 ? 39.296 -1.220 -65.160 1.00 73.69 89 LEU A N 1
ATOM 740 C CA . LEU A 1 89 ? 38.751 -0.150 -64.324 1.00 73.69 89 LEU A CA 1
ATOM 741 C C . LEU A 1 89 ? 37.224 -0.190 -64.288 1.00 73.69 89 LEU A C 1
ATOM 743 O O . LEU A 1 89 ? 36.649 -0.116 -63.204 1.00 73.69 89 LEU A O 1
ATOM 747 N N . GLN A 1 90 ? 36.564 -0.410 -65.425 1.00 73.50 90 GLN A N 1
ATOM 748 C CA . GLN A 1 90 ? 35.106 -0.495 -65.495 1.00 73.50 90 GLN A CA 1
ATOM 749 C C . GLN A 1 90 ? 34.559 -1.671 -64.671 1.00 73.50 90 GLN A C 1
ATOM 751 O O . GLN A 1 90 ? 33.572 -1.524 -63.947 1.00 73.50 90 GLN A O 1
ATOM 756 N N . ARG A 1 91 ? 35.245 -2.822 -64.677 1.00 76.69 91 ARG A N 1
ATOM 757 C CA . ARG A 1 91 ? 34.907 -3.954 -63.793 1.00 76.69 91 ARG A CA 1
ATOM 758 C C . ARG A 1 91 ? 35.137 -3.636 -62.316 1.00 76.69 91 ARG A C 1
ATOM 760 O O . ARG A 1 91 ? 34.363 -4.093 -61.476 1.00 76.69 91 ARG A O 1
ATOM 767 N N . ARG A 1 92 ? 36.192 -2.889 -61.971 1.00 79.44 92 ARG A N 1
ATOM 768 C CA . ARG A 1 92 ? 36.466 -2.479 -60.580 1.00 79.44 92 ARG A CA 1
ATOM 769 C C . ARG A 1 92 ? 35.434 -1.475 -60.073 1.00 79.44 92 ARG A C 1
ATOM 771 O O . ARG A 1 92 ? 34.993 -1.631 -58.941 1.00 79.44 92 ARG A O 1
ATOM 778 N N . VAL A 1 93 ? 35.002 -0.535 -60.911 1.00 78.56 93 VAL A N 1
ATOM 779 C CA . VAL A 1 93 ? 33.904 0.396 -60.605 1.00 78.56 93 VAL A CA 1
ATOM 780 C C . VAL A 1 93 ? 32.603 -0.371 -60.379 1.00 78.56 93 VAL A C 1
ATOM 782 O O . VAL A 1 93 ? 31.985 -0.205 -59.339 1.00 78.56 93 VAL A O 1
ATOM 785 N N . GLY A 1 94 ? 32.250 -1.323 -61.251 1.00 80.50 94 GLY A N 1
ATOM 786 C CA . GLY A 1 94 ? 31.053 -2.148 -61.040 1.00 80.50 94 GLY A CA 1
ATOM 787 C C . GLY A 1 94 ? 31.089 -2.977 -59.745 1.00 80.50 94 GLY A C 1
ATOM 788 O O . GLY A 1 94 ? 30.058 -3.164 -59.099 1.00 80.50 94 GLY A O 1
ATOM 789 N N . LYS A 1 95 ? 32.274 -3.451 -59.328 1.00 82.88 95 LYS A N 1
ATOM 790 C CA . LYS A 1 95 ? 32.459 -4.113 -58.024 1.00 82.88 95 LYS A CA 1
ATOM 791 C C . LYS A 1 95 ? 32.326 -3.135 -56.857 1.00 82.88 95 LYS A C 1
ATOM 793 O O . LYS A 1 95 ? 31.749 -3.511 -55.842 1.00 82.88 95 LYS A O 1
ATOM 798 N N . LEU A 1 96 ? 32.843 -1.915 -56.993 1.00 81.00 96 LEU A N 1
ATOM 799 C CA . LEU A 1 96 ? 32.700 -0.864 -55.985 1.00 81.00 96 LEU A CA 1
ATOM 800 C C . LEU A 1 96 ? 31.235 -0.462 -55.815 1.00 81.00 96 LEU A C 1
ATOM 802 O O . LEU A 1 96 ? 30.753 -0.504 -54.692 1.00 81.00 96 LEU A O 1
ATOM 806 N N . ASP A 1 97 ? 30.498 -0.230 -56.901 1.00 78.88 97 ASP A N 1
ATOM 807 C CA . ASP A 1 97 ? 29.063 0.083 -56.848 1.00 78.88 97 ASP A CA 1
ATOM 808 C C . ASP A 1 97 ? 28.259 -1.025 -56.146 1.00 78.88 97 ASP A C 1
ATOM 810 O O . ASP A 1 97 ? 27.312 -0.762 -55.406 1.00 78.88 97 ASP A O 1
ATOM 814 N N . ALA A 1 98 ? 28.621 -2.293 -56.372 1.00 82.69 98 ALA A N 1
ATOM 815 C CA . ALA A 1 98 ? 27.993 -3.421 -55.688 1.00 82.69 98 ALA A CA 1
ATOM 816 C C . ALA A 1 98 ? 28.303 -3.417 -54.183 1.00 82.69 98 ALA A C 1
ATOM 818 O O . ALA A 1 98 ? 27.398 -3.614 -53.372 1.00 82.69 98 ALA A O 1
ATOM 819 N N . VAL A 1 99 ? 29.555 -3.143 -53.805 1.00 83.75 99 VAL A N 1
ATOM 820 C CA . VAL A 1 99 ? 29.960 -3.022 -52.398 1.00 83.75 99 VAL A CA 1
ATOM 821 C C . VAL A 1 99 ? 29.259 -1.839 -51.730 1.00 83.75 99 VAL A C 1
ATOM 823 O O . VAL A 1 99 ? 28.726 -2.000 -50.636 1.00 83.75 99 VAL A O 1
ATOM 826 N N . GLU A 1 100 ? 29.176 -0.685 -52.388 1.00 84.19 100 GLU A N 1
ATOM 827 C CA . GLU A 1 100 ? 28.488 0.504 -51.876 1.00 84.19 100 GLU A CA 1
ATOM 828 C C . GLU A 1 100 ? 26.996 0.249 -51.644 1.00 84.19 100 GLU A C 1
ATOM 830 O O . GLU A 1 100 ? 26.469 0.627 -50.596 1.00 84.19 100 GLU A O 1
ATOM 835 N N . ARG A 1 101 ? 26.324 -0.475 -52.551 1.00 84.06 101 ARG A N 1
ATOM 836 C CA . ARG A 1 101 ? 24.933 -0.911 -52.341 1.00 84.06 101 ARG A CA 1
ATOM 837 C C . ARG A 1 101 ? 24.803 -1.832 -51.132 1.00 84.06 101 ARG A C 1
ATOM 839 O O . ARG A 1 101 ? 23.967 -1.575 -50.271 1.00 84.06 101 ARG A O 1
ATOM 846 N N . THR A 1 102 ? 25.665 -2.842 -51.006 1.00 89.00 102 THR A N 1
ATOM 847 C CA . THR A 1 102 ? 25.622 -3.741 -49.838 1.00 89.00 102 THR A CA 1
ATOM 848 C C . THR A 1 102 ? 25.939 -3.017 -48.528 1.00 89.00 102 THR A C 1
ATOM 850 O O . THR A 1 102 ? 25.354 -3.325 -47.493 1.00 89.00 102 THR A O 1
ATOM 853 N N . LEU A 1 103 ? 26.821 -2.016 -48.550 1.00 86.56 103 LEU A N 1
ATOM 854 C CA . LEU A 1 103 ? 27.123 -1.191 -47.384 1.00 86.56 103 LEU A CA 1
ATOM 855 C C . LEU A 1 103 ? 25.919 -0.319 -47.001 1.00 86.56 103 LEU A C 1
ATOM 857 O O . LEU A 1 103 ? 25.596 -0.207 -45.818 1.00 86.56 103 LEU A O 1
ATOM 861 N N . ALA A 1 104 ? 25.224 0.260 -47.981 1.00 85.31 104 ALA A N 1
ATOM 862 C CA . ALA A 1 104 ? 23.992 1.016 -47.758 1.00 85.31 104 ALA A CA 1
ATOM 863 C C . ALA A 1 104 ? 22.877 0.136 -47.159 1.00 85.31 104 ALA A C 1
ATOM 865 O O . ALA A 1 104 ? 22.205 0.541 -46.212 1.00 85.31 104 ALA A O 1
ATOM 866 N N . GLU A 1 105 ? 22.724 -1.097 -47.642 1.00 88.75 105 GLU A N 1
ATOM 867 C CA . GLU A 1 105 ? 21.769 -2.069 -47.091 1.00 88.75 105 GLU A CA 1
ATOM 868 C C . GLU A 1 105 ? 22.117 -2.444 -45.643 1.00 88.75 105 GLU A C 1
ATOM 870 O O . GLU A 1 105 ? 21.268 -2.361 -44.755 1.00 88.75 105 GLU A O 1
ATOM 875 N N . ARG A 1 106 ? 23.385 -2.771 -45.361 1.00 85.69 106 ARG A N 1
ATOM 876 C CA . ARG A 1 106 ? 23.830 -3.129 -44.002 1.00 85.69 106 ARG A CA 1
ATOM 877 C C . ARG A 1 106 ? 23.747 -1.968 -43.021 1.00 85.69 106 ARG A C 1
ATOM 879 O O . ARG A 1 106 ? 23.399 -2.173 -41.862 1.00 85.69 106 ARG A O 1
ATOM 886 N N . THR A 1 107 ? 24.032 -0.746 -43.458 1.00 84.19 107 THR A N 1
ATOM 887 C CA . THR A 1 107 ? 23.876 0.443 -42.604 1.00 84.19 107 THR A CA 1
ATOM 888 C C . THR A 1 107 ? 22.407 0.724 -42.288 1.00 84.19 107 THR A C 1
ATOM 890 O O . THR A 1 107 ? 22.095 1.076 -41.149 1.00 84.19 107 THR A O 1
ATOM 893 N N . ALA A 1 108 ? 21.492 0.494 -43.236 1.00 87.62 108 ALA A N 1
ATOM 894 C CA . ALA A 1 108 ? 20.055 0.563 -42.983 1.00 87.62 108 ALA A CA 1
ATOM 895 C C . ALA A 1 108 ? 19.584 -0.527 -42.000 1.00 87.62 108 ALA A C 1
ATOM 897 O O . ALA A 1 108 ? 18.832 -0.224 -41.074 1.00 87.62 108 ALA A O 1
ATOM 898 N N . GLU A 1 109 ? 20.073 -1.765 -42.134 1.00 88.62 109 GLU A N 1
ATOM 899 C CA . GLU A 1 109 ? 19.777 -2.859 -41.195 1.00 88.62 109 GLU A CA 1
ATOM 900 C C . GLU A 1 109 ? 20.268 -2.562 -39.773 1.00 88.62 109 GLU A C 1
ATOM 902 O O . GLU A 1 109 ? 19.530 -2.768 -38.811 1.00 88.62 109 GLU A O 1
ATOM 907 N N . VAL A 1 110 ? 21.492 -2.043 -39.622 1.00 85.81 110 VAL A N 1
ATOM 908 C CA . VAL A 1 110 ? 22.035 -1.645 -38.312 1.00 85.81 110 VAL A CA 1
ATOM 909 C C . VAL A 1 110 ? 21.200 -0.527 -37.698 1.00 85.81 110 VAL A C 1
ATOM 911 O O . VAL A 1 110 ? 20.885 -0.579 -36.511 1.00 85.81 110 VAL A O 1
ATOM 914 N N . LYS A 1 111 ? 20.786 0.464 -38.495 1.00 88.06 111 LYS A N 1
ATOM 915 C CA . LYS A 1 111 ? 19.911 1.537 -38.016 1.00 88.06 111 LYS A CA 1
ATOM 916 C C . LYS A 1 111 ? 18.560 0.991 -37.539 1.00 88.06 111 LYS A C 1
ATOM 918 O O . LYS A 1 111 ? 18.133 1.334 -36.441 1.00 88.06 111 LYS A O 1
ATOM 923 N N . ALA A 1 112 ? 17.945 0.086 -38.301 1.00 82.94 112 ALA A N 1
ATOM 924 C CA . ALA A 1 112 ? 16.691 -0.562 -37.922 1.00 82.94 112 ALA A CA 1
ATOM 925 C C . ALA A 1 112 ? 16.833 -1.432 -36.657 1.00 82.94 112 ALA A C 1
ATOM 927 O O . ALA A 1 112 ? 15.945 -1.441 -35.805 1.00 82.94 112 ALA A O 1
ATOM 928 N N . MET A 1 113 ? 17.957 -2.141 -36.496 1.00 80.31 113 MET A N 1
ATOM 929 C CA . MET A 1 113 ? 18.250 -2.902 -35.276 1.00 80.31 113 MET A CA 1
ATOM 930 C C . MET A 1 113 ? 18.440 -1.991 -34.063 1.00 80.31 113 MET A C 1
ATOM 932 O O . MET A 1 113 ? 17.881 -2.285 -33.010 1.00 80.31 113 MET A O 1
ATOM 936 N N . ASN A 1 114 ? 19.146 -0.869 -34.214 1.00 80.19 114 ASN A N 1
ATOM 937 C CA . ASN A 1 114 ? 19.317 0.115 -33.145 1.00 80.19 114 ASN A CA 1
ATOM 938 C C . ASN A 1 114 ? 17.982 0.757 -32.739 1.00 80.19 114 ASN A C 1
ATOM 940 O O . ASN A 1 114 ? 17.712 0.911 -31.552 1.00 80.19 114 ASN A O 1
ATOM 944 N N . GLU A 1 115 ? 17.115 1.085 -33.701 1.00 82.44 115 GLU A N 1
ATOM 945 C CA . GLU A 1 115 ? 15.765 1.598 -33.427 1.00 82.44 115 GLU A CA 1
ATOM 946 C C . GLU A 1 115 ? 14.906 0.557 -32.692 1.00 82.44 115 GLU A C 1
ATOM 948 O O . GLU A 1 115 ? 14.239 0.879 -31.707 1.00 82.44 115 GLU A O 1
ATOM 953 N N . ARG A 1 116 ? 14.973 -0.714 -33.106 1.00 78.25 116 ARG A N 1
ATOM 954 C CA . ARG A 1 116 ? 14.288 -1.822 -32.425 1.00 78.25 116 ARG A CA 1
ATOM 955 C C . ARG A 1 116 ? 14.837 -2.065 -31.018 1.00 78.25 116 ARG A C 1
ATOM 957 O O . ARG A 1 116 ? 14.061 -2.340 -30.106 1.00 78.25 116 ARG A O 1
ATOM 964 N N . GLN A 1 117 ? 16.148 -1.951 -30.824 1.00 72.50 117 GLN A N 1
ATOM 965 C CA . GLN A 1 117 ? 16.774 -2.057 -29.509 1.00 72.50 117 GLN A CA 1
ATOM 966 C C . GLN A 1 117 ? 16.326 -0.911 -28.597 1.00 72.50 117 GLN A C 1
ATOM 968 O O . GLN A 1 117 ? 15.898 -1.178 -27.480 1.00 72.50 117 GLN A O 1
ATOM 973 N N . ALA A 1 118 ? 16.306 0.330 -29.087 1.00 74.25 118 ALA A N 1
ATOM 974 C CA . ALA A 1 118 ? 15.803 1.475 -28.329 1.00 74.25 118 ALA A CA 1
ATOM 975 C C . ALA A 1 118 ? 14.322 1.309 -27.931 1.00 74.25 118 ALA A C 1
ATOM 977 O O . ALA A 1 118 ? 13.935 1.646 -26.814 1.00 74.25 118 ALA A O 1
ATOM 978 N N . GLN A 1 119 ? 13.489 0.734 -28.806 1.00 74.88 119 GLN A N 1
ATOM 979 C CA . GLN A 1 119 ? 12.092 0.402 -28.485 1.00 74.88 119 GLN A CA 1
ATOM 980 C C . GLN A 1 119 ? 11.975 -0.678 -27.399 1.00 74.88 119 GLN A C 1
ATOM 982 O O . GLN A 1 119 ? 11.122 -0.577 -26.513 1.00 74.88 119 GLN A O 1
ATOM 987 N N . LEU A 1 120 ? 12.830 -1.703 -27.441 1.00 70.06 120 LEU A N 1
ATOM 988 C CA . LEU A 1 120 ? 12.879 -2.755 -26.423 1.00 70.06 120 LEU A CA 1
ATOM 989 C C . LEU A 1 120 ? 13.427 -2.235 -25.086 1.00 70.06 120 LEU A C 1
ATOM 991 O O . LEU A 1 120 ? 12.916 -2.613 -24.035 1.00 70.06 120 LEU A O 1
ATOM 995 N N . GLU A 1 121 ? 14.412 -1.341 -25.101 1.00 67.88 121 GLU A N 1
ATOM 996 C CA . GLU A 1 121 ? 14.932 -0.654 -23.912 1.00 67.88 121 GLU A CA 1
ATOM 997 C C . GLU A 1 121 ? 13.877 0.266 -23.291 1.00 67.88 121 GLU A C 1
ATOM 999 O O . GLU A 1 121 ? 13.675 0.226 -22.082 1.00 67.88 121 GLU A O 1
ATOM 1004 N N . ALA A 1 122 ? 13.118 1.013 -24.097 1.00 66.88 122 ALA A N 1
ATOM 1005 C CA . ALA A 1 122 ? 11.997 1.814 -23.604 1.00 66.88 122 ALA A CA 1
ATOM 1006 C C . ALA A 1 122 ? 10.885 0.943 -22.984 1.00 66.88 122 ALA A C 1
ATOM 1008 O O . ALA A 1 122 ? 10.371 1.262 -21.913 1.00 66.88 122 ALA A O 1
ATOM 1009 N N . SER A 1 123 ? 10.559 -0.188 -23.621 1.00 64.81 123 SER A N 1
ATOM 1010 C CA . SER A 1 123 ? 9.531 -1.131 -23.143 1.00 64.81 123 SER A CA 1
ATOM 1011 C C . SER A 1 123 ? 9.978 -1.938 -21.916 1.00 64.81 123 SER A C 1
ATOM 1013 O O . SER A 1 123 ? 9.164 -2.322 -21.081 1.00 64.81 123 SER A O 1
ATOM 1015 N N . SER A 1 124 ? 11.278 -2.206 -21.779 1.00 60.22 124 SER A N 1
ATOM 1016 C CA . SER A 1 124 ? 11.829 -2.859 -20.588 1.00 60.22 124 SER A CA 1
ATOM 1017 C C . SER A 1 124 ? 12.005 -1.865 -19.441 1.00 60.22 124 SER A C 1
ATOM 1019 O O . SER A 1 124 ? 11.666 -2.200 -18.310 1.00 60.22 124 SER A O 1
ATOM 1021 N N . ALA A 1 125 ? 12.431 -0.626 -19.702 1.00 58.31 125 ALA A N 1
ATOM 1022 C CA . ALA A 1 125 ? 12.519 0.432 -18.696 1.00 58.31 125 ALA A CA 1
ATOM 1023 C C . ALA A 1 125 ? 11.157 0.754 -18.053 1.00 58.31 125 ALA A C 1
ATOM 1025 O O . ALA A 1 125 ? 11.103 0.972 -16.838 1.00 58.31 125 ALA A O 1
ATOM 1026 N N . SER A 1 126 ? 10.055 0.717 -18.816 1.00 60.34 126 SER A N 1
ATOM 1027 C CA . SER A 1 126 ? 8.702 0.843 -18.249 1.00 60.34 126 SER A CA 1
ATOM 1028 C C . SER A 1 126 ? 8.331 -0.359 -17.369 1.00 60.34 126 SER A C 1
ATOM 1030 O O . SER A 1 126 ? 7.827 -0.176 -16.267 1.00 60.34 126 SER A O 1
ATOM 1032 N N . GLY A 1 127 ? 8.677 -1.586 -17.774 1.00 61.94 127 GLY A N 1
ATOM 1033 C CA . GLY A 1 127 ? 8.441 -2.787 -16.961 1.00 61.94 127 GLY A CA 1
ATOM 1034 C C . GLY A 1 127 ? 9.246 -2.819 -15.655 1.00 61.94 127 GLY A C 1
ATOM 1035 O O . GLY A 1 127 ? 8.725 -3.209 -14.613 1.00 61.94 127 GLY A O 1
ATOM 1036 N N . TRP A 1 128 ? 10.502 -2.359 -15.669 1.00 63.53 128 TRP A N 1
ATOM 1037 C CA . TRP A 1 128 ? 11.336 -2.255 -14.463 1.00 63.53 128 TRP A CA 1
ATOM 1038 C C . TRP A 1 128 ? 10.855 -1.162 -13.503 1.00 63.53 128 TRP A C 1
ATOM 1040 O O . TRP A 1 128 ? 10.937 -1.335 -12.287 1.00 63.53 128 TRP A O 1
ATOM 1050 N N . THR A 1 129 ? 10.345 -0.047 -14.025 1.00 71.69 129 THR A N 1
ATOM 1051 C CA . THR A 1 129 ? 9.783 1.031 -13.196 1.00 71.69 129 THR A CA 1
ATOM 1052 C C . THR A 1 129 ? 8.429 0.649 -12.606 1.00 71.69 129 THR A C 1
ATOM 1054 O O . THR A 1 129 ? 8.213 0.876 -11.417 1.00 71.69 129 THR A O 1
ATOM 1057 N N . GLU A 1 130 ? 7.561 -0.016 -13.369 1.00 72.62 130 GLU A N 1
ATOM 1058 C CA . GLU A 1 130 ? 6.309 -0.583 -12.856 1.00 72.62 130 GLU A CA 1
ATOM 1059 C C . GLU A 1 130 ? 6.563 -1.673 -11.809 1.00 72.62 130 GLU A C 1
ATOM 1061 O O . GLU A 1 130 ? 5.988 -1.621 -10.725 1.00 72.62 130 GLU A O 1
ATOM 1066 N N . ALA A 1 131 ? 7.479 -2.613 -12.063 1.00 73.44 131 ALA A N 1
ATOM 1067 C CA . ALA A 1 131 ? 7.829 -3.658 -11.097 1.00 73.44 131 ALA A CA 1
ATOM 1068 C C . ALA A 1 131 ? 8.409 -3.086 -9.793 1.00 73.44 131 ALA A C 1
ATOM 1070 O O . ALA A 1 131 ? 8.123 -3.601 -8.711 1.00 73.44 131 ALA A O 1
ATOM 1071 N N . ARG A 1 132 ? 9.201 -2.009 -9.876 1.00 76.44 132 ARG A N 1
ATOM 1072 C CA . ARG A 1 132 ? 9.730 -1.310 -8.698 1.00 76.44 132 ARG A CA 1
ATOM 1073 C C . ARG A 1 132 ? 8.625 -0.605 -7.920 1.00 76.44 132 ARG A C 1
ATOM 1075 O O . ARG A 1 132 ? 8.564 -0.770 -6.711 1.00 76.44 132 ARG A O 1
ATOM 1082 N N . LYS A 1 133 ? 7.708 0.072 -8.613 1.00 80.94 133 LYS A N 1
ATOM 1083 C CA . LYS A 1 133 ? 6.539 0.693 -7.986 1.00 80.94 133 LYS A CA 1
ATOM 1084 C C . LYS A 1 133 ? 5.662 -0.336 -7.270 1.00 80.94 133 LYS A C 1
ATOM 1086 O O . LYS A 1 133 ? 5.325 -0.135 -6.116 1.00 80.94 133 LYS A O 1
ATOM 1091 N N . TYR A 1 134 ? 5.366 -1.472 -7.903 1.00 83.00 134 TYR A N 1
ATOM 1092 C CA . TYR A 1 134 ? 4.613 -2.545 -7.247 1.00 83.00 134 TYR A CA 1
ATOM 1093 C C . TYR A 1 134 ? 5.342 -3.127 -6.037 1.00 83.00 134 TYR A C 1
ATOM 1095 O O . TYR A 1 134 ? 4.701 -3.524 -5.067 1.00 83.00 134 TYR A O 1
ATOM 1103 N N . LYS A 1 135 ? 6.674 -3.205 -6.083 1.00 87.25 135 LYS A N 1
ATOM 1104 C CA . LYS A 1 135 ? 7.467 -3.639 -4.935 1.00 87.25 135 LYS A CA 1
ATOM 1105 C C . LYS A 1 135 ? 7.337 -2.652 -3.773 1.00 87.25 135 LYS A C 1
ATOM 1107 O O . LYS A 1 135 ? 7.085 -3.103 -2.659 1.00 87.25 135 LYS A O 1
ATOM 1112 N N . ASP A 1 136 ? 7.469 -1.357 -4.048 1.00 86.94 136 ASP A N 1
ATOM 1113 C CA . ASP A 1 136 ? 7.331 -0.294 -3.050 1.00 86.94 136 ASP A CA 1
ATOM 1114 C C . ASP A 1 136 ? 5.900 -0.292 -2.467 1.00 86.94 136 ASP A C 1
ATOM 1116 O O . ASP A 1 136 ? 5.734 -0.384 -1.254 1.00 86.94 136 ASP A O 1
ATOM 1120 N N . ASP A 1 137 ? 4.864 -0.376 -3.313 1.00 90.31 137 ASP A N 1
ATOM 1121 C CA . ASP A 1 137 ? 3.457 -0.480 -2.887 1.00 90.31 137 ASP A CA 1
ATOM 1122 C C . ASP A 1 137 ? 3.212 -1.717 -1.990 1.00 90.31 137 ASP A C 1
ATOM 1124 O O . ASP A 1 137 ? 2.452 -1.673 -1.020 1.00 90.31 137 ASP A O 1
ATOM 1128 N N . VAL A 1 138 ? 3.848 -2.856 -2.294 1.00 92.06 138 VAL A N 1
ATOM 1129 C CA . VAL A 1 138 ? 3.756 -4.077 -1.473 1.00 92.06 138 VAL A CA 1
ATOM 1130 C C . VAL A 1 138 ? 4.486 -3.920 -0.140 1.00 92.06 138 VAL A C 1
ATOM 1132 O O . VAL A 1 138 ? 4.027 -4.468 0.866 1.00 92.06 138 VAL A O 1
ATOM 1135 N N . GLU A 1 139 ? 5.612 -3.212 -0.103 1.00 92.75 139 GLU A N 1
ATOM 1136 C CA . GLU A 1 139 ? 6.325 -2.906 1.140 1.00 92.75 139 GLU A CA 1
ATOM 1137 C C . GLU A 1 139 ? 5.496 -1.971 2.035 1.00 92.75 139 GLU A C 1
ATOM 1139 O O . GLU A 1 139 ? 5.286 -2.308 3.206 1.00 92.75 139 GLU A O 1
ATOM 1144 N N . ASP A 1 140 ? 4.895 -0.922 1.472 1.00 92.31 140 ASP A N 1
ATOM 1145 C CA . ASP A 1 140 ? 3.987 -0.007 2.178 1.00 92.31 140 ASP A CA 1
ATOM 1146 C C . ASP A 1 140 ? 2.752 -0.736 2.731 1.00 92.31 140 ASP A C 1
ATOM 1148 O O . ASP A 1 140 ? 2.354 -0.554 3.891 1.00 92.31 140 ASP A O 1
ATOM 1152 N N . MET A 1 141 ? 2.156 -1.632 1.934 1.00 91.44 141 MET A N 1
ATOM 1153 C CA . MET A 1 141 ? 1.045 -2.475 2.387 1.00 91.44 141 MET A CA 1
ATOM 1154 C C . MET A 1 141 ? 1.462 -3.417 3.522 1.00 91.44 141 MET A C 1
ATOM 1156 O O . MET A 1 141 ? 0.692 -3.627 4.461 1.00 91.44 141 MET A O 1
ATOM 1160 N N . ARG A 1 142 ? 2.674 -3.982 3.478 1.00 91.94 142 ARG A N 1
ATOM 1161 C CA . ARG A 1 142 ? 3.193 -4.850 4.549 1.00 91.94 142 ARG A CA 1
ATOM 1162 C C . ARG A 1 142 ? 3.437 -4.079 5.839 1.00 91.94 142 ARG A C 1
ATOM 1164 O O . ARG A 1 142 ? 3.163 -4.610 6.914 1.00 91.94 142 ARG A O 1
ATOM 1171 N N . GLU A 1 143 ? 3.946 -2.858 5.759 1.00 93.19 143 GLU A N 1
ATOM 1172 C CA . GLU A 1 143 ? 4.142 -2.011 6.936 1.00 93.19 143 GLU A CA 1
ATOM 1173 C C . GLU A 1 143 ? 2.803 -1.570 7.543 1.00 93.19 143 GLU A C 1
ATOM 1175 O O . GLU A 1 143 ? 2.593 -1.690 8.755 1.00 93.19 143 GLU A O 1
ATOM 1180 N N . SER A 1 144 ? 1.849 -1.186 6.695 1.00 92.06 144 SER A N 1
ATOM 1181 C CA . SER A 1 144 ? 0.472 -0.891 7.103 1.00 92.06 144 SER A CA 1
ATOM 1182 C C . SER A 1 144 ? -0.202 -2.100 7.767 1.00 92.06 144 SER A C 1
ATOM 1184 O O . SER A 1 144 ? -0.879 -1.957 8.783 1.00 92.06 144 SER A O 1
ATOM 1186 N N . LEU A 1 145 ? 0.026 -3.315 7.256 1.00 91.94 145 LEU A N 1
ATOM 1187 C CA . LEU A 1 145 ? -0.497 -4.537 7.869 1.00 91.94 145 LEU A CA 1
ATOM 1188 C C . LEU A 1 145 ? 0.117 -4.788 9.253 1.00 91.94 145 LEU A C 1
ATOM 1190 O O . LEU A 1 145 ? -0.616 -5.042 10.203 1.00 91.94 145 LEU A O 1
ATOM 1194 N N . ARG A 1 146 ? 1.441 -4.648 9.399 1.00 91.75 146 ARG A N 1
ATOM 1195 C CA . ARG A 1 146 ? 2.128 -4.828 10.693 1.00 91.75 146 ARG A CA 1
ATOM 1196 C C . ARG A 1 146 ? 1.645 -3.845 11.756 1.00 91.75 146 ARG A C 1
ATOM 1198 O O . ARG A 1 146 ? 1.526 -4.207 12.925 1.00 91.75 146 ARG A O 1
ATOM 1205 N N . THR A 1 147 ? 1.402 -2.591 11.379 1.00 92.88 147 THR A N 1
ATOM 1206 C CA . THR A 1 147 ? 0.884 -1.579 12.313 1.00 92.88 147 THR A CA 1
ATOM 1207 C C . THR A 1 147 ? -0.562 -1.876 12.707 1.00 92.88 147 THR A C 1
ATOM 1209 O O . THR A 1 147 ? -0.894 -1.806 13.891 1.00 92.88 147 THR A O 1
ATOM 1212 N N . ALA A 1 148 ? -1.396 -2.304 11.755 1.00 89.19 148 ALA A N 1
ATOM 1213 C CA . ALA A 1 148 ? -2.761 -2.742 12.028 1.00 89.19 148 ALA A CA 1
ATOM 1214 C C . ALA A 1 148 ? -2.815 -3.991 12.930 1.00 89.19 148 ALA A C 1
ATOM 1216 O O . ALA A 1 148 ? -3.662 -4.069 13.820 1.00 89.19 148 ALA A O 1
ATOM 1217 N N . GLU A 1 149 ? -1.905 -4.951 12.746 1.00 89.62 149 GLU A N 1
ATOM 1218 C CA . GLU A 1 149 ? -1.792 -6.145 13.594 1.00 89.62 149 GLU A CA 1
ATOM 1219 C C . GLU A 1 149 ? -1.441 -5.783 15.040 1.00 89.62 149 GLU A C 1
ATOM 1221 O O . GLU A 1 149 ? -2.132 -6.227 15.956 1.00 89.62 149 GLU A O 1
ATOM 1226 N N . LYS A 1 150 ? -0.459 -4.898 15.255 1.00 93.44 150 LYS A N 1
ATOM 1227 C CA . LYS A 1 150 ? -0.126 -4.397 16.601 1.00 93.44 150 LYS A CA 1
ATOM 1228 C C . LYS A 1 150 ? -1.308 -3.692 17.266 1.00 93.44 150 LYS A C 1
ATOM 1230 O O . LYS A 1 150 ? -1.646 -4.001 18.405 1.00 93.44 150 LYS A O 1
ATOM 1235 N N . ALA A 1 151 ? -1.985 -2.798 16.543 1.00 88.12 151 ALA A N 1
ATOM 1236 C CA . ALA A 1 151 ? -3.164 -2.106 17.064 1.00 88.12 151 ALA A CA 1
ATOM 1237 C C . ALA A 1 151 ? -4.296 -3.088 17.422 1.00 88.12 151 ALA A C 1
ATOM 1239 O O . ALA A 1 151 ? -4.995 -2.914 18.423 1.00 88.12 151 ALA A O 1
ATOM 1240 N N . ARG A 1 152 ? -4.465 -4.156 16.633 1.00 91.69 152 ARG A N 1
ATOM 1241 C CA . ARG A 1 152 ? -5.428 -5.225 16.917 1.00 91.69 152 ARG A CA 1
ATOM 1242 C C . ARG A 1 152 ? -5.061 -6.004 18.183 1.00 91.69 152 ARG A C 1
ATOM 1244 O O . ARG A 1 152 ? -5.962 -6.327 18.956 1.00 91.69 152 ARG A O 1
ATOM 1251 N N . GLU A 1 153 ? -3.787 -6.316 18.399 1.00 91.06 153 GLU A N 1
ATOM 1252 C CA . GLU A 1 153 ? -3.311 -6.992 19.615 1.00 91.06 153 GLU A CA 1
ATOM 1253 C C . GLU A 1 153 ? -3.528 -6.131 20.865 1.00 91.06 153 GLU A C 1
ATOM 1255 O O . GLU A 1 153 ? -4.088 -6.609 21.855 1.00 91.06 153 GLU A O 1
ATOM 1260 N N . GLU A 1 154 ? -3.183 -4.844 20.804 1.00 89.88 154 GLU A N 1
ATOM 1261 C CA . GLU A 1 154 ? -3.428 -3.885 21.888 1.00 89.88 154 GLU A CA 1
ATOM 1262 C C . GLU A 1 154 ? -4.925 -3.767 22.211 1.00 89.88 154 GLU A C 1
ATOM 1264 O O . GLU A 1 154 ? -5.329 -3.836 23.377 1.00 89.88 154 GLU A O 1
ATOM 1269 N N . ALA A 1 155 ? -5.773 -3.681 21.182 1.00 85.75 155 ALA A N 1
ATOM 1270 C CA . ALA A 1 155 ? -7.223 -3.665 21.348 1.00 85.75 155 ALA A CA 1
ATOM 1271 C C . ALA A 1 155 ? -7.756 -4.969 21.966 1.00 85.75 155 ALA A C 1
ATOM 1273 O O . ALA A 1 155 ? -8.671 -4.930 22.792 1.00 85.75 155 ALA A O 1
ATOM 1274 N N . ALA A 1 156 ? -7.186 -6.124 21.612 1.00 87.75 156 ALA A N 1
ATOM 1275 C CA . ALA A 1 156 ? -7.572 -7.412 22.185 1.00 87.75 156 ALA A CA 1
ATOM 1276 C C . ALA A 1 156 ? -7.217 -7.506 23.678 1.00 87.75 156 ALA A C 1
ATOM 1278 O O . ALA A 1 156 ? -8.039 -7.968 24.476 1.00 87.75 156 ALA A O 1
ATOM 1279 N N . LEU A 1 157 ? -6.036 -7.020 24.073 1.00 89.94 157 LEU A N 1
ATOM 1280 C CA . LEU A 1 157 ? -5.622 -6.947 25.477 1.00 89.94 157 LEU A CA 1
ATOM 1281 C C . LEU A 1 157 ? -6.534 -6.020 26.286 1.00 89.94 157 LEU A C 1
ATOM 1283 O O . LEU A 1 157 ? -7.000 -6.402 27.364 1.00 89.94 157 LEU A O 1
ATOM 1287 N N . LEU A 1 158 ? -6.852 -4.839 25.748 1.00 88.19 158 LEU A N 1
ATOM 1288 C CA . LEU A 1 158 ? -7.778 -3.904 26.384 1.00 88.19 158 LEU A CA 1
ATOM 1289 C C . LEU A 1 158 ? -9.180 -4.508 26.521 1.00 88.19 158 LEU A C 1
ATOM 1291 O O . LEU A 1 158 ? -9.785 -4.425 27.588 1.00 88.19 158 LEU A O 1
ATOM 1295 N N . ALA A 1 159 ? -9.690 -5.164 25.477 1.00 85.81 159 ALA A N 1
ATOM 1296 C CA . ALA A 1 159 ? -10.991 -5.824 25.514 1.00 85.81 159 ALA A CA 1
ATOM 1297 C C . ALA A 1 159 ? -11.040 -6.944 26.565 1.00 85.81 159 ALA A C 1
ATOM 1299 O O . ALA A 1 159 ? -12.042 -7.088 27.270 1.00 85.81 159 ALA A O 1
ATOM 1300 N N . HIS A 1 160 ? -9.965 -7.724 26.701 1.00 88.25 160 HIS A N 1
ATOM 1301 C CA . HIS A 1 160 ? -9.849 -8.734 27.749 1.00 88.25 160 HIS A CA 1
ATOM 1302 C C . HIS A 1 160 ? -9.859 -8.098 29.148 1.00 88.25 160 HIS A C 1
ATOM 1304 O O . HIS A 1 160 ? -10.592 -8.556 30.028 1.00 88.25 160 HIS A O 1
ATOM 1310 N N . TRP A 1 161 ? -9.095 -7.020 29.350 1.00 91.62 161 TRP A N 1
ATOM 1311 C CA . TRP A 1 161 ? -9.080 -6.288 30.618 1.00 91.62 161 TRP A CA 1
ATOM 1312 C C . TRP A 1 161 ? -10.461 -5.717 30.970 1.00 91.62 161 TRP A C 1
ATOM 1314 O O . TRP A 1 161 ? -10.955 -5.957 32.070 1.00 91.62 161 TRP A O 1
ATOM 1324 N N . LEU A 1 162 ? -11.134 -5.066 30.016 1.00 84.44 162 LEU A N 1
ATOM 1325 C CA . LEU A 1 162 ? -12.480 -4.515 30.202 1.00 84.44 162 LEU A CA 1
ATOM 1326 C C . LEU A 1 162 ? -13.506 -5.595 30.557 1.00 84.44 162 LEU A C 1
ATOM 1328 O O . LEU A 1 162 ? -14.350 -5.372 31.420 1.00 84.44 162 LEU A O 1
ATOM 1332 N N . ARG A 1 163 ? -13.429 -6.782 29.942 1.00 88.25 163 ARG A N 1
ATOM 1333 C CA . ARG A 1 163 ? -14.297 -7.918 30.302 1.00 88.25 163 ARG A CA 1
ATOM 1334 C C . ARG A 1 163 ? -14.074 -8.370 31.740 1.00 88.25 163 ARG A C 1
ATOM 1336 O O . ARG A 1 163 ? -15.041 -8.632 32.450 1.00 88.25 163 ARG A O 1
ATOM 1343 N N . LYS A 1 164 ? -12.814 -8.454 32.173 1.00 88.44 164 LYS A N 1
ATOM 1344 C CA . LYS A 1 164 ? -12.476 -8.829 33.549 1.00 88.44 164 LYS A CA 1
ATOM 1345 C C . LYS A 1 164 ? -13.009 -7.802 34.549 1.00 88.44 164 LYS A C 1
ATOM 1347 O O . LYS A 1 164 ? -13.593 -8.190 35.556 1.00 88.44 164 LYS A O 1
ATOM 1352 N N . GLU A 1 165 ? -12.856 -6.517 34.245 1.00 86.38 165 GLU A N 1
ATOM 1353 C CA . GLU A 1 165 ? -13.345 -5.436 35.101 1.00 86.38 165 GLU A CA 1
ATOM 1354 C C . GLU A 1 165 ? -14.878 -5.393 35.157 1.00 86.38 165 GLU A C 1
ATOM 1356 O O . GLU A 1 165 ? -15.457 -5.251 36.231 1.00 86.38 165 GLU A O 1
ATOM 1361 N N . LEU A 1 166 ? -15.551 -5.613 34.026 1.00 87.88 166 LEU A N 1
ATOM 1362 C CA . LEU A 1 166 ? -17.010 -5.689 33.968 1.00 87.88 166 LEU A CA 1
ATOM 1363 C C . LEU A 1 166 ? -17.560 -6.857 34.800 1.00 87.88 166 LEU A C 1
ATOM 1365 O O . LEU A 1 166 ? -18.553 -6.686 35.504 1.00 87.88 166 LEU A O 1
ATOM 1369 N N . ASN A 1 167 ? -16.893 -8.014 34.779 1.00 87.94 167 ASN A N 1
ATOM 1370 C CA . ASN A 1 167 ? -17.255 -9.144 35.638 1.00 87.94 167 ASN A CA 1
ATOM 1371 C C . ASN A 1 167 ? -17.067 -8.807 37.124 1.00 87.94 167 ASN A C 1
ATOM 1373 O O . ASN A 1 167 ? -17.977 -9.046 37.914 1.00 87.94 167 ASN A O 1
ATOM 1377 N N . ARG A 1 168 ? -15.934 -8.189 37.491 1.00 91.38 168 ARG A N 1
ATOM 1378 C CA . ARG A 1 168 ? -15.647 -7.751 38.868 1.00 91.38 168 ARG A CA 1
ATOM 1379 C C . ARG A 1 168 ? -16.729 -6.803 39.392 1.00 91.38 168 ARG A C 1
ATOM 1381 O O . ARG A 1 168 ? -17.275 -7.020 40.469 1.00 91.38 168 ARG A O 1
ATOM 1388 N N . LEU A 1 169 ? -17.081 -5.785 38.607 1.00 89.44 169 LEU A N 1
ATOM 1389 C CA . LEU A 1 169 ? -18.145 -4.839 38.953 1.00 89.44 169 LEU A CA 1
ATOM 1390 C C . LEU A 1 169 ? -19.522 -5.517 39.020 1.00 89.44 169 LEU A C 1
ATOM 1392 O O . LEU A 1 169 ? -20.349 -5.156 39.855 1.00 89.44 169 LEU A O 1
ATOM 1396 N N . GLY A 1 170 ? -19.772 -6.514 38.168 1.00 88.81 170 GLY A N 1
ATOM 1397 C CA . GLY A 1 170 ? -20.983 -7.333 38.221 1.00 88.81 170 GLY A CA 1
ATOM 1398 C C . GLY A 1 170 ? -21.114 -8.115 39.532 1.00 88.81 170 GLY A C 1
ATOM 1399 O O . GLY A 1 170 ? -22.186 -8.114 40.141 1.00 88.81 170 GLY A O 1
ATOM 1400 N N . GLU A 1 171 ? -20.025 -8.728 39.997 1.00 93.06 171 GLU A N 1
ATOM 1401 C CA . GLU A 1 171 ? -19.963 -9.433 41.284 1.00 93.06 171 GLU A CA 1
ATOM 1402 C C . GLU A 1 171 ? -20.160 -8.475 42.468 1.00 93.06 171 GLU A C 1
ATOM 1404 O O . GLU A 1 171 ? -20.952 -8.759 43.372 1.00 93.06 171 GLU A O 1
ATOM 1409 N N . GLU A 1 172 ? -19.509 -7.308 42.444 1.00 93.00 172 GLU A N 1
ATOM 1410 C CA . GLU A 1 172 ? -19.691 -6.266 43.463 1.00 93.00 172 GLU A CA 1
ATOM 1411 C C . GLU A 1 172 ? -21.141 -5.780 43.525 1.00 93.00 172 GLU A C 1
ATOM 1413 O O . GLU A 1 172 ? -21.724 -5.696 44.609 1.00 93.00 172 GLU A O 1
ATOM 1418 N N . LEU A 1 173 ? -21.757 -5.520 42.369 1.00 93.38 173 LEU A N 1
ATOM 1419 C CA . LEU A 1 173 ? -23.156 -5.112 42.287 1.00 93.38 173 LEU A CA 1
ATOM 1420 C C . LEU A 1 173 ? -24.089 -6.190 42.847 1.00 93.38 173 LEU A C 1
ATOM 1422 O O . LEU A 1 173 ? -25.043 -5.865 43.556 1.00 93.38 173 LEU A O 1
ATOM 1426 N N . HIS A 1 174 ? -23.833 -7.465 42.548 1.00 94.06 174 HIS A N 1
ATOM 1427 C CA . HIS A 1 174 ? -24.621 -8.569 43.090 1.00 94.06 174 HIS A CA 1
ATOM 1428 C C . HIS A 1 174 ? -24.483 -8.663 44.617 1.00 94.06 174 HIS A C 1
ATOM 1430 O O . HIS A 1 174 ? -25.492 -8.731 45.319 1.00 94.06 174 HIS A O 1
ATOM 1436 N N . SER A 1 175 ? -23.258 -8.555 45.142 1.00 95.50 175 SER A N 1
ATOM 1437 C CA . SER A 1 175 ? -23.001 -8.524 46.588 1.00 95.50 175 SER A CA 1
ATOM 1438 C C . SER A 1 175 ? -23.717 -7.359 47.279 1.00 95.50 175 SER A C 1
ATOM 1440 O O . SER A 1 175 ? -24.321 -7.539 48.338 1.00 95.50 175 SER A O 1
ATOM 1442 N N . LEU A 1 176 ? -23.691 -6.166 46.678 1.00 94.56 176 LEU A N 1
ATOM 1443 C CA . LEU A 1 176 ? -24.389 -4.993 47.204 1.00 94.56 176 LEU A CA 1
ATOM 1444 C C . LEU A 1 176 ? -25.908 -5.174 47.194 1.00 94.56 176 LEU A C 1
ATOM 1446 O O . LEU A 1 176 ? -26.558 -4.792 48.165 1.00 94.56 176 LEU A O 1
ATOM 1450 N N . LYS A 1 177 ? -26.475 -5.786 46.148 1.00 95.00 177 LYS A N 1
ATOM 1451 C CA . LYS A 1 177 ? -27.912 -6.095 46.091 1.00 95.00 177 LYS A CA 1
ATOM 1452 C C . LYS A 1 177 ? -28.339 -7.037 47.215 1.00 95.00 177 LYS A C 1
ATOM 1454 O O . LYS A 1 177 ? -29.335 -6.758 47.875 1.00 95.00 177 LYS A O 1
ATOM 1459 N N . GLU A 1 178 ? -27.575 -8.097 47.474 1.00 97.25 178 GLU A N 1
ATOM 1460 C CA . GLU A 1 178 ? -27.869 -9.015 48.583 1.00 97.25 178 GLU A CA 1
ATOM 1461 C C . GLU A 1 178 ? -27.752 -8.324 49.946 1.00 97.25 178 GLU A C 1
ATOM 1463 O O . GLU A 1 178 ? -28.647 -8.443 50.782 1.00 97.25 178 GLU A O 1
ATOM 1468 N N . LYS A 1 179 ? -26.705 -7.515 50.160 1.00 96.62 179 LYS A N 1
ATOM 1469 C CA . LYS A 1 179 ? -26.579 -6.709 51.388 1.00 96.62 179 LYS A CA 1
ATOM 1470 C C . LYS A 1 179 ? -27.761 -5.760 51.572 1.00 96.62 179 LYS A C 1
ATOM 1472 O O . LYS A 1 179 ? -28.266 -5.638 52.685 1.00 96.62 179 LYS A O 1
ATOM 1477 N N . ASN A 1 180 ? -28.213 -5.109 50.502 1.00 97.06 180 ASN A N 1
ATOM 1478 C CA . ASN A 1 180 ? -29.345 -4.191 50.567 1.00 97.06 180 ASN A CA 1
ATOM 1479 C C . ASN A 1 180 ? -30.643 -4.927 50.928 1.00 97.06 180 ASN A C 1
ATOM 1481 O O . ASN A 1 180 ? -31.368 -4.481 51.806 1.00 97.06 180 ASN A O 1
ATOM 1485 N N . LYS A 1 181 ? -30.874 -6.113 50.355 1.00 97.12 181 LYS A N 1
ATOM 1486 C CA . LYS A 1 181 ? -32.018 -6.969 50.698 1.00 97.12 181 LYS A CA 1
ATOM 1487 C C . LYS A 1 181 ? -32.019 -7.390 52.172 1.00 97.12 181 LYS A C 1
ATOM 1489 O O . LYS A 1 181 ? -33.057 -7.385 52.826 1.00 97.12 181 LYS A O 1
ATOM 1494 N N . VAL A 1 182 ? -30.851 -7.723 52.727 1.00 97.38 182 VAL A N 1
ATOM 1495 C CA . VAL A 1 182 ? -30.713 -8.024 54.164 1.00 97.38 182 VAL A CA 1
ATOM 1496 C C . VAL A 1 182 ? -31.048 -6.800 55.022 1.00 97.38 182 VAL A C 1
ATOM 1498 O O . VAL A 1 182 ? -31.723 -6.933 56.045 1.00 97.38 182 VAL A O 1
ATOM 1501 N N . LEU A 1 183 ? -30.601 -5.609 54.615 1.00 97.06 183 LEU A N 1
ATOM 1502 C CA . LEU A 1 183 ? -30.919 -4.359 55.310 1.00 97.06 183 LEU A CA 1
ATOM 1503 C C . LEU A 1 183 ? -32.409 -4.011 55.222 1.00 97.06 183 LEU A C 1
ATOM 1505 O O . LEU A 1 183 ? -32.976 -3.586 56.226 1.00 97.06 183 LEU A O 1
ATOM 1509 N N . GLU A 1 184 ? -33.044 -4.221 54.069 1.00 97.00 184 GLU A N 1
ATOM 1510 C CA . GLU A 1 184 ? -34.487 -4.044 53.875 1.00 97.00 184 GLU A CA 1
ATOM 1511 C C . GLU A 1 184 ? -35.276 -4.950 54.826 1.00 97.00 184 GLU A C 1
ATOM 1513 O O . GLU A 1 184 ? -36.061 -4.442 55.628 1.00 97.00 184 GLU A O 1
ATOM 1518 N N . ASN A 1 185 ? -34.972 -6.253 54.844 1.00 97.19 185 ASN A N 1
ATOM 1519 C CA . ASN A 1 185 ? -35.587 -7.206 55.772 1.00 97.19 185 ASN A CA 1
ATOM 1520 C C . ASN A 1 185 ? -35.364 -6.800 57.240 1.00 97.19 185 ASN A C 1
ATOM 1522 O O . ASN A 1 185 ? -36.278 -6.855 58.058 1.00 97.19 185 ASN A O 1
ATOM 1526 N N . SER A 1 186 ? -34.151 -6.360 57.590 1.00 97.62 186 SER A N 1
ATOM 1527 C CA . SER A 1 186 ? -33.847 -5.909 58.956 1.00 97.62 186 SER A CA 1
ATOM 1528 C C . SER A 1 186 ? -34.667 -4.671 59.334 1.00 97.62 186 SER A C 1
ATOM 1530 O O . SER A 1 186 ? -35.171 -4.574 60.451 1.00 97.62 186 SER A O 1
ATOM 1532 N N . CYS A 1 187 ? -34.841 -3.728 58.404 1.00 96.94 187 CYS A N 1
ATOM 1533 C CA . CYS A 1 187 ? -35.681 -2.551 58.610 1.00 96.94 187 CYS A CA 1
ATOM 1534 C C . CYS A 1 187 ? -37.157 -2.917 58.801 1.00 96.94 187 CYS A C 1
ATOM 1536 O O . CYS A 1 187 ? -37.836 -2.259 59.589 1.00 96.94 187 CYS A O 1
ATOM 1538 N N . GLU A 1 188 ? -37.665 -3.928 58.096 1.00 97.44 188 GLU A N 1
ATOM 1539 C CA . GLU A 1 188 ? -39.031 -4.429 58.288 1.00 97.44 188 GLU A CA 1
ATOM 1540 C C . GLU A 1 188 ? -39.226 -4.999 59.695 1.00 97.44 188 GLU A C 1
ATOM 1542 O O . GLU A 1 188 ? -40.144 -4.570 60.394 1.00 97.44 188 GLU A O 1
ATOM 1547 N N . VAL A 1 189 ? -38.300 -5.841 60.162 1.00 97.19 189 VAL A N 1
ATOM 1548 C CA . VAL A 1 189 ? -38.324 -6.376 61.535 1.00 97.19 189 VAL A CA 1
ATOM 1549 C C . VAL A 1 189 ? -38.301 -5.244 62.568 1.00 97.19 189 VAL A C 1
ATOM 1551 O O . VAL A 1 189 ? -39.127 -5.215 63.478 1.00 97.19 189 VAL A O 1
ATOM 1554 N N . PHE A 1 190 ? -37.422 -4.248 62.406 1.00 97.44 190 PHE A N 1
ATOM 1555 C CA . PHE A 1 190 ? -37.387 -3.103 63.323 1.00 97.44 190 PHE A CA 1
ATOM 1556 C C . PHE A 1 190 ? -38.686 -2.286 63.318 1.00 97.44 190 PHE A C 1
ATOM 1558 O O . PHE A 1 190 ? -39.102 -1.787 64.367 1.00 97.44 190 PHE A O 1
ATOM 1565 N N . LYS A 1 191 ? -39.344 -2.136 62.161 1.00 97.31 191 LYS A N 1
ATOM 1566 C CA . LYS A 1 191 ? -40.652 -1.467 62.074 1.00 97.31 191 LYS A CA 1
ATOM 1567 C C . LYS A 1 191 ? -41.724 -2.247 62.836 1.00 97.31 191 LYS A C 1
ATOM 1569 O O . LYS A 1 191 ? -42.517 -1.624 63.546 1.00 97.31 191 LYS A O 1
ATOM 1574 N N . GLU A 1 192 ? -41.743 -3.573 62.724 1.00 97.31 192 GLU A N 1
ATOM 1575 C CA . GLU A 1 192 ? -42.679 -4.432 63.460 1.00 97.31 192 GLU A CA 1
ATOM 1576 C C . GLU A 1 192 ? -42.452 -4.371 64.974 1.00 97.31 192 GLU A C 1
ATOM 1578 O O . GLU 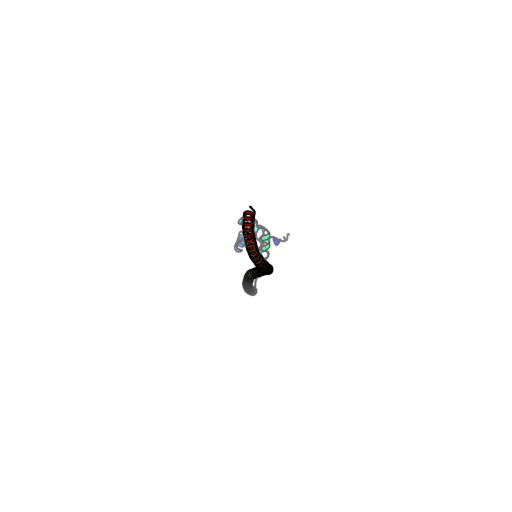A 1 192 ? -43.411 -4.174 65.728 1.00 97.31 192 GLU A O 1
ATOM 1583 N N . ASP A 1 193 ? -41.196 -4.435 65.420 1.00 97.50 193 ASP A N 1
ATOM 1584 C CA . ASP A 1 193 ? -40.824 -4.302 66.832 1.00 97.50 193 ASP A CA 1
ATOM 1585 C C . ASP A 1 193 ? -41.253 -2.949 67.410 1.00 97.50 193 ASP A C 1
ATOM 1587 O O . ASP A 1 193 ? -41.841 -2.879 68.495 1.00 97.50 193 ASP A O 1
ATOM 1591 N N . LEU A 1 194 ? -41.012 -1.856 66.677 1.00 97.44 194 LEU A N 1
ATOM 1592 C CA . LEU A 1 194 ? -41.464 -0.519 67.071 1.00 97.44 194 LEU A CA 1
ATOM 1593 C C . LEU A 1 194 ? -42.991 -0.442 67.152 1.00 97.44 194 LEU A C 1
ATOM 1595 O O . LEU A 1 194 ? -43.528 0.116 68.112 1.00 97.44 194 LEU A O 1
ATOM 1599 N N . ALA A 1 195 ? -43.706 -1.031 66.192 1.00 96.81 195 ALA A N 1
ATOM 1600 C CA . ALA A 1 195 ? -45.163 -1.110 66.232 1.00 96.81 195 ALA A CA 1
ATOM 1601 C C . ALA A 1 195 ? -45.663 -1.940 67.431 1.00 96.81 195 ALA A C 1
ATOM 1603 O O . ALA A 1 195 ? -46.677 -1.596 68.044 1.00 96.81 195 ALA A O 1
ATOM 1604 N N . GLY A 1 196 ? -44.957 -3.012 67.798 1.00 97.56 196 GLY A N 1
ATOM 1605 C CA . GLY A 1 196 ? -45.203 -3.802 69.006 1.00 97.56 196 GLY A CA 1
ATOM 1606 C C . GLY A 1 196 ? -45.030 -2.979 70.283 1.00 97.56 196 GLY A C 1
ATOM 1607 O O . GLY A 1 196 ? -45.963 -2.880 71.082 1.00 97.56 196 GLY A O 1
ATOM 1608 N N . LYS A 1 197 ? -43.886 -2.304 70.437 1.00 97.44 197 LYS A N 1
ATOM 1609 C CA . LYS A 1 197 ? -43.620 -1.416 71.581 1.00 97.44 197 LYS A CA 1
ATOM 1610 C C . LYS A 1 197 ? -44.635 -0.283 71.688 1.00 97.44 197 LYS A C 1
ATOM 1612 O O . LYS A 1 197 ? -45.095 0.017 72.784 1.00 97.44 197 LYS A O 1
ATOM 1617 N N . ASN A 1 198 ? -45.045 0.309 70.570 1.00 97.06 198 ASN A N 1
ATOM 1618 C CA . ASN A 1 198 ? -46.076 1.347 70.571 1.00 97.06 198 ASN A CA 1
ATOM 1619 C C . ASN A 1 198 ? -47.430 0.821 71.075 1.00 97.06 198 ASN A C 1
ATOM 1621 O O . ASN A 1 198 ? -48.104 1.513 71.840 1.00 97.06 198 ASN A O 1
ATOM 1625 N N . ARG A 1 199 ? -47.814 -0.412 70.712 1.00 97.44 199 ARG A N 1
ATOM 1626 C CA . ARG A 1 199 ? -49.015 -1.070 71.260 1.00 97.44 199 ARG A CA 1
ATOM 1627 C C . ARG A 1 199 ? -48.896 -1.340 72.762 1.00 97.44 199 ARG A C 1
ATOM 1629 O O . ARG A 1 199 ? -49.875 -1.162 73.483 1.00 97.44 199 ARG A O 1
ATOM 1636 N N . GLU A 1 200 ? -47.725 -1.761 73.238 1.00 97.44 200 GLU A N 1
ATOM 1637 C CA . GLU A 1 200 ? -47.438 -1.947 74.670 1.00 97.44 200 GLU A CA 1
ATOM 1638 C C . GLU A 1 200 ? -47.582 -0.629 75.445 1.00 97.44 200 GLU A C 1
ATOM 1640 O O . GLU A 1 200 ? -48.329 -0.555 76.416 1.00 97.44 200 GLU A O 1
ATOM 1645 N N . ILE A 1 201 ? -46.934 0.438 74.966 1.00 97.56 201 ILE A N 1
ATOM 1646 C CA . ILE A 1 201 ? -47.011 1.779 75.559 1.00 97.56 201 ILE A CA 1
ATOM 1647 C C . ILE A 1 201 ? -48.464 2.261 75.611 1.00 97.56 201 ILE A C 1
ATOM 1649 O O . ILE A 1 201 ? -48.880 2.836 76.614 1.00 97.56 201 ILE A O 1
ATOM 1653 N N . GLY A 1 202 ? -49.243 2.025 74.550 1.00 97.19 202 GLY A N 1
ATOM 1654 C CA . GLY A 1 202 ? -50.672 2.336 74.523 1.00 97.19 202 GLY A CA 1
ATOM 1655 C C . GLY A 1 202 ? -51.449 1.632 75.639 1.00 97.19 202 GLY A C 1
ATOM 1656 O O . GLY A 1 202 ? -52.178 2.297 76.374 1.00 97.19 202 GLY A O 1
ATOM 1657 N N . ARG A 1 203 ? -51.237 0.318 75.814 1.00 97.25 203 ARG A N 1
ATOM 1658 C CA . ARG A 1 203 ? -51.852 -0.475 76.896 1.00 97.25 203 ARG A CA 1
ATOM 1659 C C . ARG A 1 203 ? -51.450 0.029 78.283 1.00 97.25 203 ARG A C 1
ATOM 1661 O O . ARG A 1 203 ? -52.321 0.300 79.107 1.00 97.25 203 ARG A O 1
ATOM 1668 N N . LEU A 1 204 ? -50.157 0.246 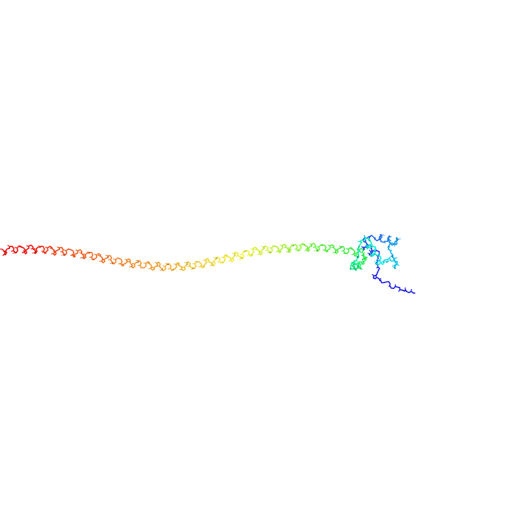78.512 1.00 97.31 204 LEU A N 1
ATOM 1669 C CA . LEU A 1 204 ? -49.654 0.757 79.788 1.00 97.31 204 LEU A CA 1
ATOM 1670 C C . LEU A 1 204 ? -50.239 2.132 80.118 1.00 97.31 204 LEU A C 1
ATOM 1672 O O . LEU A 1 204 ? -50.647 2.359 81.250 1.00 97.31 204 LEU A O 1
ATOM 1676 N N . LYS A 1 205 ? -50.346 3.039 79.138 1.00 96.38 205 LYS A N 1
ATOM 1677 C CA . LYS A 1 205 ? -50.998 4.343 79.339 1.00 96.38 205 LYS A CA 1
ATOM 1678 C C . LYS A 1 205 ? -52.450 4.186 79.788 1.00 96.38 205 LYS A C 1
ATOM 1680 O O . LYS A 1 205 ? -52.852 4.851 80.737 1.00 96.38 205 LYS A O 1
ATOM 1685 N N . THR A 1 206 ? -53.221 3.303 79.146 1.00 96.06 206 THR A N 1
ATOM 1686 C CA . THR A 1 206 ? -54.613 3.050 79.551 1.00 96.06 206 THR A CA 1
ATOM 1687 C C . THR A 1 206 ? -54.717 2.450 80.952 1.00 96.06 206 THR A C 1
ATOM 1689 O O . THR A 1 206 ? -55.541 2.907 81.741 1.00 96.06 206 THR A O 1
ATOM 1692 N N . GLU A 1 207 ? -53.861 1.485 81.300 1.00 96.12 207 GLU A N 1
ATOM 1693 C CA . GLU A 1 207 ? -53.821 0.888 82.641 1.00 96.12 207 GLU A CA 1
ATOM 1694 C C . GLU A 1 207 ? -53.486 1.934 83.712 1.00 96.12 207 GLU A C 1
ATOM 1696 O O . GLU A 1 207 ? -54.180 2.032 84.726 1.00 96.12 207 GLU A O 1
ATOM 1701 N N . LEU A 1 208 ? -52.487 2.781 83.456 1.00 95.69 208 LEU A N 1
ATOM 1702 C CA . LEU A 1 208 ? -52.066 3.848 84.364 1.00 95.69 208 LEU A CA 1
ATOM 1703 C C . LEU A 1 208 ? -53.204 4.853 84.607 1.00 95.69 208 LEU A C 1
ATOM 1705 O O . LEU A 1 208 ? -53.489 5.173 85.759 1.00 95.69 208 LEU A O 1
ATOM 1709 N N . SER A 1 209 ? -53.929 5.259 83.557 1.00 94.00 209 SER A N 1
ATOM 1710 C CA . SER A 1 209 ? -55.126 6.102 83.696 1.00 94.00 209 SER A CA 1
ATOM 1711 C C . SER A 1 209 ? -56.240 5.428 84.504 1.00 94.00 209 SER A C 1
ATOM 1713 O O . SER A 1 209 ? -56.876 6.079 85.329 1.00 94.00 209 SER A O 1
ATOM 1715 N N . THR A 1 210 ? -56.480 4.122 84.323 1.00 94.50 210 THR A N 1
ATOM 1716 C CA . THR A 1 210 ? -57.488 3.413 85.135 1.00 94.50 210 THR A CA 1
ATOM 1717 C C . THR A 1 210 ? -57.103 3.291 86.605 1.00 94.50 210 THR A C 1
ATOM 1719 O O . THR A 1 210 ? -57.988 3.303 87.456 1.00 94.50 210 THR A O 1
ATOM 1722 N N . LEU A 1 211 ? -55.810 3.163 86.917 1.00 93.56 211 LEU A N 1
ATOM 1723 C CA . LEU A 1 211 ? -55.320 3.144 88.295 1.00 93.56 211 LEU A CA 1
ATOM 1724 C C . LEU A 1 211 ? -55.432 4.522 88.946 1.00 93.56 211 LEU A C 1
ATOM 1726 O O . LEU A 1 211 ? -55.877 4.599 90.085 1.00 93.56 211 LEU A O 1
ATOM 1730 N N . GLN A 1 212 ? -55.095 5.594 88.222 1.00 90.31 212 GLN A N 1
ATOM 1731 C CA . GLN A 1 212 ? -55.280 6.969 88.701 1.00 90.31 212 GLN A CA 1
ATOM 1732 C C . GLN A 1 212 ? -56.743 7.230 89.081 1.00 90.31 212 GLN A C 1
ATOM 1734 O O . GLN A 1 212 ? -57.013 7.576 90.223 1.00 90.31 212 GLN A O 1
ATOM 1739 N N . ASN A 1 213 ? -57.690 6.896 88.197 1.00 90.19 213 ASN A N 1
ATOM 1740 C CA . ASN A 1 213 ? -59.127 7.061 88.457 1.00 90.19 213 ASN A CA 1
ATOM 1741 C C . ASN A 1 213 ? -59.680 6.220 89.627 1.00 90.19 213 ASN A C 1
ATOM 1743 O O . ASN A 1 213 ? -60.817 6.432 90.030 1.00 90.19 213 ASN A O 1
ATOM 1747 N N . LYS A 1 214 ? -58.952 5.201 90.105 1.00 88.06 214 LYS A N 1
ATOM 1748 C CA . LYS A 1 214 ? -59.354 4.378 91.262 1.00 88.06 214 LYS A CA 1
ATOM 1749 C C . LYS A 1 214 ? -58.797 4.897 92.589 1.00 88.06 214 LYS A C 1
ATOM 1751 O O . LYS A 1 214 ? -59.259 4.448 93.635 1.00 88.06 214 LYS A O 1
ATOM 1756 N N . CYS A 1 215 ? -57.761 5.731 92.539 1.00 74.31 215 CYS A N 1
ATOM 1757 C CA . CYS A 1 215 ? -57.108 6.306 93.712 1.00 74.31 215 CYS A CA 1
ATOM 1758 C C . CYS A 1 215 ? -57.614 7.719 94.044 1.00 74.31 215 CYS A C 1
ATOM 1760 O O . CYS A 1 215 ? -57.348 8.184 95.151 1.00 74.31 215 CYS A O 1
ATOM 1762 N N . ASP A 1 216 ? -58.317 8.360 93.108 1.00 59.94 216 ASP A N 1
ATOM 1763 C CA . ASP A 1 216 ? -59.083 9.598 93.298 1.00 59.94 216 ASP A CA 1
ATOM 1764 C C . ASP A 1 216 ? -60.516 9.299 93.780 1.00 59.94 216 ASP A C 1
ATOM 1766 O O . ASP A 1 216 ? -61.035 10.080 94.613 1.00 59.94 216 ASP A O 1
#

Foldseek 3Di:
DDPDPDDPVFWDFLVLLCVLLVHDSVVSVVCVVVVLFPWDADPNTIITGPVSSQVVSCVVPVDGDDPVVSVVSPPPDPPPDDPVNVVVVVVVVVVVVVVVVVVVVVVVVVVVVVVVVVVVVVVVVVVVVVVVVVVVVVVVVVVVVVVVVVVVVVVVVVVVVVVVVVVVVVVVVVVVVVVVVVVVVVVVVVVVVVVVVVVVVVVVVVVVVVVVVVVD